Protein AF-A0A7W0KTC7-F1 (afdb_monomer_lite)

Secondary structure (DSSP, 8-state):
-HHHHHHHHHT----EEEES-HHHHHHHHHHHTTBSSPPEEEEEETTEEEE-PPPP----PPPPHHHHTTHHHHHHTTPEEEEETTEEEEEETTEEEEEEEE-TTS-EEEEESSHHHHHHHHHHHTTTS-HHHHHHHHHHHHHTTSSTTSPS-GGGTSSHHHHHHHHHHH-GGGGT-SEEEEE--SS--SSTTS---EEEEEE-TT--EEEEEE--S--TTHHHHHHHHHHHH-TTSEEEEEEETTT--HHHHHHHTTBSSPPEEEEEPTTGGGGGSPP-

Sequence (280 aa):
GGALAVALRAGVTEIHLVVDDPAAAATLARRAGAFRTPPGVWRSDGRDLFEVAAAAPAPDPAPVPEAELYRPVLQAAGLDPVVEGGQLIGELLGLEVARVVVGEDGVARVEAGVGRFDREIGAMMFAHLGETESLARAVDLVGRYRHARAERHPLNRLVPERWLRRAVVDNPSLVGATELRAVGSALPRQNLTEEGIATAIGTDAEGHDLVVVCSTGVYLDLVPAAADDRLTHRPDARLVLVLPQRDAVPITADLASLLADPASVVAVDDDWRLLTEPQT

Structure (mmCIF, N/CA/C/O backbone):
data_AF-A0A7W0KTC7-F1
#
_entry.id   AF-A0A7W0KTC7-F1
#
loop_
_atom_site.group_PDB
_atom_site.id
_atom_site.type_symbol
_atom_site.label_atom_id
_atom_site.label_alt_id
_atom_site.label_comp_id
_atom_site.label_asym_id
_atom_site.label_entity_id
_atom_site.label_seq_id
_atom_site.pdbx_PDB_ins_code
_atom_site.Cartn_x
_atom_site.Cartn_y
_atom_site.Cartn_z
_atom_site.occupancy
_atom_site.B_iso_or_equiv
_atom_site.auth_seq_id
_atom_site.auth_comp_id
_atom_site.auth_asym_id
_atom_site.auth_atom_id
_atom_site.pdbx_PDB_model_num
ATOM 1 N N . GLY A 1 1 ? -2.351 2.593 15.215 1.00 91.50 1 GLY A N 1
ATOM 2 C CA . GLY A 1 1 ? -2.569 1.145 15.376 1.00 91.50 1 GLY A CA 1
ATOM 3 C C . GLY A 1 1 ? -2.213 0.657 16.764 1.00 91.50 1 GLY A C 1
ATOM 4 O O . GLY A 1 1 ? -3.096 0.214 17.488 1.00 91.50 1 GLY A O 1
ATOM 5 N N . GLY A 1 2 ? -0.953 0.796 17.188 1.00 94.25 2 GLY A N 1
ATOM 6 C CA . GLY A 1 2 ? -0.503 0.291 18.496 1.00 94.25 2 GLY A CA 1
ATOM 7 C C . GLY A 1 2 ? -1.325 0.770 19.702 1.00 94.25 2 GLY A C 1
ATOM 8 O O . GLY A 1 2 ? -1.692 -0.040 20.548 1.00 94.25 2 GLY A O 1
ATOM 9 N N . ALA A 1 3 ? -1.701 2.053 19.742 1.00 94.81 3 ALA A N 1
ATOM 10 C CA . ALA A 1 3 ? -2.555 2.593 20.806 1.00 94.81 3 ALA A CA 1
ATOM 11 C C . ALA A 1 3 ? -3.933 1.903 20.887 1.00 94.81 3 ALA A C 1
ATOM 13 O O . ALA A 1 3 ? -4.388 1.577 21.981 1.00 94.81 3 ALA A O 1
ATOM 14 N N . LEU A 1 4 ? -4.561 1.611 19.740 1.00 95.56 4 LEU A N 1
ATOM 15 C CA . LEU A 1 4 ? -5.828 0.871 19.678 1.00 95.56 4 LEU A CA 1
ATOM 16 C C . LEU A 1 4 ? -5.665 -0.551 20.227 1.00 95.56 4 LEU A C 1
ATOM 18 O O . LEU A 1 4 ? -6.498 -1.012 21.000 1.00 95.56 4 LEU A O 1
ATOM 22 N N . ALA A 1 5 ? -4.570 -1.231 19.874 1.00 94.75 5 ALA A N 1
ATOM 23 C CA . ALA A 1 5 ? -4.301 -2.587 20.350 1.00 94.75 5 ALA A CA 1
ATOM 24 C C . ALA A 1 5 ? -4.109 -2.637 21.877 1.00 94.75 5 ALA A C 1
ATOM 26 O O . ALA A 1 5 ? -4.634 -3.527 22.548 1.00 94.75 5 ALA A O 1
ATOM 27 N N . VAL A 1 6 ? -3.390 -1.660 22.440 1.00 94.62 6 VAL A N 1
ATOM 28 C CA . VAL A 1 6 ? -3.232 -1.520 23.896 1.00 94.62 6 VAL A CA 1
ATOM 29 C C . VAL A 1 6 ? -4.579 -1.260 24.565 1.00 94.62 6 VAL A C 1
ATOM 31 O O . VAL A 1 6 ? -4.892 -1.911 25.561 1.00 94.62 6 VAL A O 1
ATOM 34 N N . ALA A 1 7 ? -5.389 -0.356 24.012 1.00 94.12 7 ALA A N 1
ATOM 35 C CA . ALA A 1 7 ? -6.691 -0.020 24.572 1.00 94.12 7 ALA A CA 1
ATOM 36 C C . ALA A 1 7 ? -7.657 -1.207 24.575 1.00 94.12 7 ALA A C 1
ATOM 38 O O . ALA A 1 7 ? -8.270 -1.476 25.606 1.00 94.12 7 ALA A O 1
ATOM 39 N N . LEU A 1 8 ? -7.717 -1.972 23.479 1.00 93.00 8 LEU A N 1
ATOM 40 C CA . LEU A 1 8 ? -8.491 -3.214 23.404 1.00 93.00 8 LEU A CA 1
ATOM 41 C C . LEU A 1 8 ? -8.100 -4.183 24.519 1.00 93.00 8 LEU A C 1
ATOM 43 O O . LEU A 1 8 ? -8.952 -4.667 25.260 1.00 93.00 8 LEU A O 1
ATOM 47 N N . ARG A 1 9 ? -6.796 -4.426 24.680 1.00 92.25 9 ARG A N 1
ATOM 48 C CA . ARG A 1 9 ? -6.285 -5.344 25.701 1.00 92.25 9 ARG A CA 1
ATOM 49 C C . ARG A 1 9 ? -6.564 -4.859 27.125 1.00 92.25 9 ARG A C 1
ATOM 51 O O . ARG A 1 9 ? -6.756 -5.680 28.017 1.00 92.25 9 ARG A O 1
ATOM 58 N N . ALA A 1 10 ? -6.550 -3.548 27.341 1.00 94.31 10 ALA A N 1
ATOM 59 C CA . ALA A 1 10 ? -6.786 -2.929 28.640 1.00 94.31 10 ALA A CA 1
ATOM 60 C C . ALA A 1 10 ? -8.276 -2.686 28.947 1.00 94.31 10 ALA A C 1
ATOM 62 O O . ALA A 1 10 ? -8.594 -2.266 30.057 1.00 94.31 10 ALA A O 1
ATOM 63 N N . GLY A 1 11 ? -9.186 -2.928 27.994 1.00 92.31 11 GLY A N 1
ATOM 64 C CA . GLY A 1 11 ? -10.607 -2.599 28.139 1.00 92.31 11 GLY A CA 1
ATOM 65 C C . GLY A 1 11 ? -10.880 -1.092 28.198 1.00 92.31 11 GLY A C 1
ATOM 66 O O . GLY A 1 11 ? -11.860 -0.664 28.803 1.00 92.31 11 GLY A O 1
ATOM 67 N N . VAL A 1 12 ? -9.999 -0.281 27.609 1.00 93.12 12 VAL A N 1
ATOM 68 C CA . VAL A 1 12 ? -10.126 1.179 27.557 1.00 93.12 12 VAL A CA 1
ATOM 69 C C . VAL A 1 12 ? -11.092 1.561 26.439 1.00 93.12 12 VAL A C 1
ATOM 71 O O . VAL A 1 12 ? -10.941 1.123 25.301 1.00 93.12 12 VAL A O 1
ATOM 74 N N . THR A 1 13 ? -12.071 2.404 26.760 1.00 86.12 13 THR A N 1
ATOM 75 C CA . THR A 1 13 ? -13.132 2.820 25.827 1.00 86.12 13 THR A CA 1
ATOM 76 C C . THR A 1 13 ? -12.860 4.150 25.130 1.00 86.12 13 THR A C 1
ATOM 78 O O . THR A 1 13 ? -13.577 4.496 24.197 1.00 86.12 13 THR A O 1
ATOM 81 N N . GLU A 1 14 ? -11.848 4.896 25.575 1.00 91.81 14 GLU A N 1
ATOM 82 C CA . GLU A 1 14 ? -11.513 6.224 25.061 1.00 91.81 14 GLU A CA 1
ATOM 83 C C . GLU A 1 14 ? -9.994 6.391 24.952 1.00 91.81 14 GLU A C 1
ATOM 85 O O . GLU A 1 14 ? -9.246 6.063 25.873 1.00 91.81 14 GLU A O 1
ATOM 90 N N . ILE A 1 15 ? -9.531 6.882 23.804 1.00 94.88 15 ILE A N 1
ATOM 91 C CA . ILE A 1 15 ? -8.111 7.076 23.507 1.00 94.88 15 ILE A CA 1
ATOM 92 C C . ILE A 1 15 ? -7.937 8.472 22.938 1.00 94.88 15 ILE A C 1
ATOM 94 O O . ILE A 1 15 ? -8.660 8.859 22.020 1.00 94.88 15 ILE A O 1
ATOM 98 N N . HIS A 1 16 ? -6.917 9.176 23.419 1.00 96.00 16 HIS A N 1
ATOM 99 C CA . HIS A 1 16 ? -6.463 10.427 22.832 1.00 96.00 16 HIS A CA 1
ATOM 100 C C . HIS A 1 16 ? -5.002 10.311 22.411 1.00 96.00 16 HIS A C 1
ATOM 102 O O . HIS A 1 16 ? -4.146 9.908 23.198 1.00 96.00 16 HIS A O 1
ATOM 108 N N . LEU A 1 17 ? -4.725 10.669 21.162 1.00 95.94 17 LEU A N 1
ATOM 109 C CA . LEU A 1 17 ? -3.382 10.793 20.617 1.00 95.94 17 LEU A CA 1
ATOM 110 C C . LEU A 1 17 ? -2.980 12.265 20.659 1.00 95.94 17 LEU A C 1
ATOM 112 O O . LEU A 1 17 ? -3.726 13.120 20.186 1.00 95.94 17 LEU A O 1
ATOM 116 N N . VAL A 1 18 ? -1.808 12.549 21.219 1.00 96.56 18 VAL A N 1
ATOM 117 C CA . VAL A 1 18 ? -1.229 13.895 21.266 1.00 96.56 18 VAL A CA 1
ATOM 118 C C . VAL A 1 18 ? 0.038 13.884 20.427 1.00 96.56 18 VAL A C 1
ATOM 120 O O . VAL A 1 18 ? 0.926 13.069 20.677 1.00 96.56 18 VAL A O 1
ATOM 123 N N . VAL A 1 19 ? 0.098 14.753 19.422 1.00 96.00 19 VAL A N 1
ATOM 124 C CA . VAL A 1 19 ? 1.205 14.826 18.460 1.00 96.00 19 VAL A CA 1
ATOM 125 C C . VAL A 1 19 ? 1.621 16.282 18.284 1.00 96.00 19 VAL A C 1
ATOM 127 O O . VAL A 1 19 ? 0.781 17.173 18.292 1.00 96.00 19 VAL A O 1
ATOM 130 N N . ASP A 1 20 ? 2.911 16.555 18.160 1.00 95.56 20 ASP A N 1
ATOM 131 C CA . ASP A 1 20 ? 3.443 17.907 17.966 1.00 95.56 20 ASP A CA 1
ATOM 132 C C . ASP A 1 20 ? 3.425 18.335 16.492 1.00 95.56 20 ASP A C 1
ATOM 134 O O . ASP A 1 20 ? 3.085 19.479 16.185 1.00 95.56 20 ASP A O 1
ATOM 138 N N . ASP A 1 21 ? 3.721 17.408 15.579 1.00 95.81 21 ASP A N 1
ATOM 139 C CA . ASP A 1 21 ? 3.717 17.660 14.141 1.00 95.81 21 ASP A CA 1
ATOM 140 C C . ASP A 1 21 ? 2.287 17.885 13.593 1.00 95.81 21 ASP A C 1
ATOM 142 O O . ASP A 1 21 ? 1.445 16.976 13.641 1.00 95.81 21 ASP A O 1
ATOM 146 N N . PRO A 1 22 ? 1.986 19.074 13.029 1.00 94.31 22 PRO A N 1
ATOM 147 C CA . PRO A 1 22 ? 0.647 19.392 12.536 1.00 94.31 22 PRO A CA 1
ATOM 148 C C . PRO A 1 22 ? 0.169 18.477 11.399 1.00 94.31 22 PRO A C 1
ATOM 150 O O . PRO A 1 22 ? -1.018 18.152 11.329 1.00 94.31 22 PRO A O 1
ATOM 153 N N . ALA A 1 23 ? 1.068 18.060 10.501 1.00 94.25 23 ALA A N 1
ATOM 154 C CA . ALA A 1 23 ? 0.712 17.253 9.335 1.00 94.25 23 ALA A CA 1
ATOM 155 C C . ALA A 1 23 ? 0.410 15.796 9.726 1.00 94.25 23 ALA A C 1
ATOM 157 O O . ALA A 1 23 ? -0.577 15.207 9.268 1.00 94.25 23 ALA A O 1
ATOM 158 N N . ALA A 1 24 ? 1.212 15.232 10.628 1.00 94.56 24 ALA A N 1
ATOM 159 C CA . ALA A 1 24 ? 0.988 13.931 11.233 1.00 94.56 24 ALA A CA 1
ATOM 160 C C . ALA A 1 24 ? -0.313 13.928 12.038 1.00 94.56 24 ALA A C 1
ATOM 162 O O . ALA A 1 24 ? -1.104 12.995 11.903 1.00 94.56 24 ALA A O 1
ATOM 163 N N . ALA A 1 25 ? -0.588 14.984 12.809 1.00 96.62 25 ALA A N 1
ATOM 164 C CA . ALA A 1 25 ? -1.832 15.102 13.559 1.00 96.62 25 ALA A CA 1
ATOM 165 C C . ALA A 1 25 ? -3.061 15.129 12.630 1.00 96.62 25 ALA A C 1
ATOM 167 O O . ALA A 1 25 ? -4.017 14.391 12.862 1.00 96.62 25 ALA A O 1
ATOM 168 N N . ALA A 1 26 ? -3.028 15.896 11.534 1.00 97.44 26 ALA A N 1
ATOM 169 C CA . ALA A 1 26 ? -4.129 15.937 10.566 1.00 97.44 26 ALA A CA 1
ATOM 170 C C . ALA A 1 26 ? -4.343 14.585 9.857 1.00 97.44 26 ALA A C 1
ATOM 172 O O . ALA A 1 26 ? -5.481 14.159 9.636 1.00 97.44 26 ALA A O 1
ATOM 173 N N . THR A 1 27 ? -3.253 13.875 9.551 1.00 96.75 27 THR A N 1
ATOM 174 C CA . THR A 1 27 ? -3.284 12.521 8.973 1.00 96.75 27 THR A CA 1
ATOM 175 C C . THR A 1 27 ? -3.851 11.495 9.957 1.00 96.75 27 THR A C 1
ATOM 177 O O . THR A 1 27 ? -4.673 10.655 9.588 1.00 96.75 27 THR A O 1
ATOM 180 N N . LEU A 1 28 ? -3.463 11.571 11.231 1.00 96.94 28 LEU A N 1
ATOM 181 C CA . LEU A 1 28 ? -4.010 10.718 12.284 1.00 96.94 28 LEU A CA 1
ATOM 182 C C . LEU A 1 28 ? -5.490 11.000 12.525 1.00 96.94 28 LEU A C 1
ATOM 184 O O . LEU A 1 28 ? -6.248 10.048 12.670 1.00 96.94 28 LEU A O 1
ATOM 188 N N . ALA A 1 29 ? -5.913 12.267 12.520 1.00 97.62 29 ALA A N 1
ATOM 189 C CA . ALA A 1 29 ? -7.319 12.647 12.651 1.00 97.62 29 ALA A CA 1
ATOM 190 C C . ALA A 1 29 ? -8.164 12.076 11.499 1.00 97.62 29 ALA A C 1
ATOM 192 O O . ALA A 1 29 ? -9.239 11.525 11.735 1.00 97.62 29 ALA A O 1
ATOM 193 N N . ARG A 1 30 ? -7.640 12.105 10.265 1.00 97.69 30 ARG A N 1
ATOM 194 C CA . ARG A 1 30 ? -8.269 11.453 9.106 1.00 97.69 30 ARG A CA 1
ATOM 195 C C . ARG A 1 30 ? -8.432 9.946 9.310 1.00 97.69 30 ARG A C 1
ATOM 197 O O . ARG A 1 30 ? -9.534 9.426 9.172 1.00 97.69 30 ARG A O 1
ATOM 204 N N . ARG A 1 31 ? -7.360 9.248 9.700 1.00 97.38 31 ARG A N 1
ATOM 205 C CA . ARG A 1 31 ? -7.390 7.797 9.971 1.00 97.38 31 ARG A CA 1
ATOM 206 C C . ARG A 1 31 ? -8.299 7.434 11.144 1.00 97.38 31 ARG A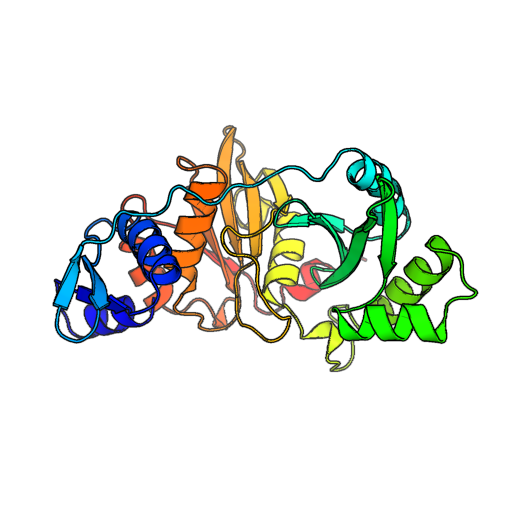 C 1
ATOM 208 O O . ARG A 1 31 ? -8.980 6.416 11.094 1.00 97.38 31 ARG A O 1
ATOM 215 N N . ALA A 1 32 ? -8.322 8.255 12.192 1.00 97.44 32 ALA A N 1
ATOM 216 C CA . ALA A 1 32 ? -9.181 8.068 13.356 1.00 97.44 32 ALA A CA 1
ATOM 217 C C . ALA A 1 32 ? -10.667 8.113 12.975 1.00 97.44 32 ALA A C 1
ATOM 219 O O . ALA A 1 32 ? -11.447 7.308 13.481 1.00 97.44 32 ALA A O 1
ATOM 220 N N . GLY A 1 33 ? -11.039 8.980 12.027 1.00 96.88 33 GLY A N 1
ATOM 221 C CA . GLY A 1 33 ? -12.404 9.093 11.510 1.00 96.88 33 GLY A CA 1
ATOM 222 C C . GLY A 1 33 ? -12.948 7.827 10.836 1.00 96.88 33 GLY A C 1
ATOM 223 O O . GLY A 1 33 ? -14.159 7.703 10.688 1.00 96.88 33 GLY A O 1
ATOM 224 N N . ALA A 1 34 ? -12.096 6.862 10.471 1.00 97.38 34 ALA A N 1
ATOM 225 C CA . ALA A 1 34 ? -12.536 5.587 9.902 1.00 97.38 34 ALA A CA 1
ATOM 226 C C . ALA A 1 34 ? -13.061 4.581 10.949 1.00 97.38 34 ALA A C 1
ATOM 228 O O . ALA A 1 34 ? -13.624 3.545 10.584 1.00 97.38 34 ALA A O 1
ATOM 229 N N . PHE A 1 35 ? -12.864 4.847 12.243 1.00 97.44 35 PHE A N 1
ATOM 230 C CA . PHE A 1 35 ? -13.277 3.961 13.331 1.00 97.44 35 PHE A CA 1
ATOM 231 C C . PHE A 1 35 ? -14.681 4.300 13.833 1.00 97.44 35 PHE A C 1
ATOM 233 O O . PHE A 1 35 ? -15.068 5.461 13.898 1.00 97.44 35 PHE A O 1
ATOM 240 N N . ARG A 1 36 ? -15.439 3.277 14.248 1.00 96.50 36 ARG A N 1
ATOM 241 C CA . ARG A 1 36 ? -16.795 3.438 14.806 1.00 96.50 36 ARG A CA 1
ATOM 242 C C . ARG A 1 36 ? -16.805 4.317 16.059 1.00 96.50 36 ARG A C 1
ATOM 244 O O . ARG A 1 36 ? -17.729 5.100 16.249 1.00 96.50 36 ARG A O 1
ATOM 251 N N . THR A 1 37 ? -15.770 4.179 16.884 1.00 95.38 37 THR A N 1
ATOM 252 C CA . THR A 1 37 ? -15.474 5.075 18.006 1.00 95.38 37 THR A CA 1
ATOM 253 C C . THR A 1 37 ? -14.128 5.738 17.712 1.00 95.38 37 THR A C 1
ATOM 255 O O . THR A 1 37 ? -13.090 5.144 18.020 1.00 95.38 37 THR A O 1
ATOM 258 N N . PRO A 1 38 ? -14.115 6.910 17.051 1.00 95.81 38 PRO A N 1
ATOM 259 C CA . PRO A 1 38 ? -12.878 7.571 16.655 1.00 95.81 38 PRO A CA 1
ATOM 260 C C . PRO A 1 38 ? -12.002 7.913 17.868 1.00 95.81 38 PRO A C 1
ATOM 262 O O . PRO A 1 38 ? -12.492 8.552 18.802 1.00 95.81 38 PRO A O 1
ATOM 265 N N . PRO A 1 39 ? -10.708 7.544 17.873 1.00 96.25 39 PRO A N 1
ATOM 266 C CA . PRO A 1 39 ? -9.753 8.111 18.818 1.00 96.25 39 PRO A CA 1
ATOM 267 C C . PRO A 1 39 ? -9.702 9.635 18.680 1.00 96.25 39 PRO A C 1
ATOM 269 O O . PRO A 1 39 ? -9.665 10.157 17.565 1.00 96.25 39 PRO A O 1
ATOM 272 N N . GLY A 1 40 ? -9.645 10.358 19.797 1.00 96.94 40 GLY A N 1
ATOM 273 C CA . GLY A 1 40 ? -9.399 11.795 19.756 1.00 96.94 40 GLY A CA 1
ATOM 274 C C . GLY A 1 40 ? -7.964 12.081 19.314 1.00 96.94 40 GLY A C 1
ATOM 275 O O . GLY A 1 40 ? -7.036 11.380 19.720 1.00 96.94 40 GLY A O 1
ATOM 276 N N . VAL A 1 41 ? -7.765 13.115 18.500 1.00 97.69 41 VAL A N 1
ATOM 277 C CA . VAL A 1 41 ? -6.437 13.522 18.022 1.00 97.69 41 VAL A CA 1
ATOM 278 C C . VAL A 1 41 ? -6.224 14.999 18.319 1.00 97.69 41 VAL A C 1
ATOM 280 O O . VAL A 1 41 ? -7.043 15.839 17.952 1.00 97.69 41 VAL A O 1
ATOM 283 N N . TRP A 1 42 ? -5.111 15.298 18.981 1.00 97.88 42 TRP A N 1
ATOM 284 C CA . TRP A 1 42 ? -4.760 16.628 19.459 1.00 97.88 42 TRP A CA 1
ATOM 285 C C . TRP A 1 42 ? -3.369 17.015 18.980 1.00 97.88 42 TRP A C 1
ATOM 287 O O . TRP A 1 42 ? -2.447 16.194 19.003 1.00 97.88 42 TRP A O 1
ATOM 297 N N . ARG A 1 43 ? -3.205 18.286 18.610 1.00 97.44 43 ARG A N 1
ATOM 298 C CA . ARG A 1 43 ? -1.891 18.878 18.378 1.00 97.44 43 ARG A CA 1
ATOM 299 C C . ARG A 1 43 ? -1.396 19.520 19.666 1.00 97.44 43 ARG A C 1
ATOM 301 O O . ARG A 1 43 ? -2.116 20.337 20.237 1.00 97.44 43 ARG A O 1
ATOM 308 N N . SER A 1 44 ? -0.181 19.208 20.098 1.00 96.75 44 SER A N 1
ATOM 309 C CA . SER A 1 44 ? 0.471 19.928 21.196 1.00 96.75 44 SER A CA 1
ATOM 310 C C . SER A 1 44 ? 1.313 21.095 20.688 1.00 96.75 44 SER A C 1
ATOM 312 O O . SER A 1 44 ? 2.096 20.930 19.755 1.00 96.75 44 SER A O 1
ATOM 314 N N . ASP A 1 45 ? 1.203 22.249 21.345 1.00 93.75 45 ASP A N 1
ATOM 315 C CA . ASP A 1 45 ? 2.092 23.402 21.170 1.00 93.75 45 ASP A CA 1
ATOM 316 C C . ASP A 1 45 ? 2.548 23.892 22.546 1.00 93.75 45 ASP A C 1
ATOM 318 O O . ASP A 1 45 ? 1.781 24.481 23.312 1.00 93.75 45 ASP A O 1
ATOM 322 N N . GLY A 1 46 ? 3.781 23.559 22.928 1.00 89.94 46 GLY A N 1
ATOM 323 C CA . GLY A 1 46 ? 4.261 23.798 24.286 1.00 89.94 46 GLY A CA 1
ATOM 324 C C . GLY A 1 46 ? 3.419 23.059 25.334 1.00 89.94 46 GLY A C 1
ATOM 325 O O . GLY A 1 46 ? 3.587 21.858 25.531 1.00 89.94 46 GLY A O 1
ATOM 326 N N . ARG A 1 47 ? 2.557 23.787 26.054 1.00 92.44 47 ARG A N 1
ATOM 327 C CA . ARG A 1 47 ? 1.660 23.236 27.093 1.00 92.44 47 ARG A CA 1
ATOM 328 C C . ARG A 1 47 ? 0.189 23.228 26.685 1.00 92.44 47 ARG A C 1
ATOM 330 O O . ARG A 1 47 ? -0.640 22.772 27.468 1.00 92.44 47 ARG A O 1
ATOM 337 N N . ASP A 1 48 ? -0.114 23.721 25.492 1.00 95.56 48 ASP A N 1
ATOM 338 C CA . ASP A 1 48 ? -1.472 23.852 24.992 1.00 95.56 48 ASP A CA 1
ATOM 339 C C . ASP A 1 48 ? -1.806 22.689 24.052 1.00 95.56 48 ASP A C 1
ATOM 341 O O . ASP A 1 48 ? -0.950 22.194 23.312 1.00 95.56 48 ASP A O 1
ATOM 345 N N . LEU A 1 49 ? -3.066 22.249 24.092 1.00 96.50 49 LEU A N 1
ATOM 346 C CA . LEU A 1 49 ? -3.617 21.239 23.191 1.00 96.50 49 LEU A CA 1
ATOM 347 C C . LEU A 1 49 ? -4.656 21.882 22.281 1.00 96.50 49 LEU A C 1
ATOM 349 O O . LEU A 1 49 ? -5.525 22.624 22.738 1.00 96.50 49 LEU A O 1
ATOM 353 N N . PHE A 1 50 ? -4.581 21.556 20.998 1.00 96.38 50 PHE A N 1
ATOM 354 C CA . PHE A 1 50 ? -5.475 22.067 19.970 1.00 96.38 50 PHE A CA 1
ATOM 355 C C . PHE A 1 50 ? -6.193 20.907 19.303 1.00 96.38 50 PHE A C 1
ATOM 357 O O . PHE A 1 50 ? -5.566 19.902 18.957 1.00 96.38 50 PHE A O 1
ATOM 364 N N . GLU A 1 51 ? -7.498 21.062 19.095 1.00 94.69 51 GLU A N 1
ATOM 365 C CA . GLU A 1 51 ? -8.237 20.177 18.202 1.00 94.69 51 GLU A CA 1
ATOM 366 C C . GLU A 1 51 ? -7.655 20.262 16.792 1.00 94.69 51 GLU A C 1
ATOM 368 O O . GLU A 1 51 ? -7.213 21.323 16.335 1.00 94.69 51 GLU A O 1
ATOM 373 N N . VAL A 1 52 ? -7.648 19.125 16.102 1.00 95.75 52 VAL A N 1
ATOM 374 C CA . VAL A 1 52 ? -7.048 19.004 14.777 1.00 95.75 52 VAL A CA 1
ATOM 375 C C . VAL A 1 52 ? -8.123 18.626 13.779 1.00 95.75 52 VAL A C 1
ATOM 377 O O . VAL A 1 52 ? -8.777 17.594 13.912 1.00 95.75 52 VAL A O 1
ATOM 380 N N . ALA A 1 53 ? -8.287 19.456 12.751 1.00 95.81 53 ALA A N 1
ATOM 381 C CA . ALA A 1 53 ? -9.118 19.098 11.615 1.00 95.81 53 ALA A CA 1
ATOM 382 C C . ALA A 1 53 ? -8.478 17.925 10.859 1.00 95.81 53 ALA A C 1
ATOM 384 O O . ALA A 1 53 ? -7.278 17.938 10.570 1.00 95.81 53 ALA A O 1
ATOM 385 N N . ALA A 1 54 ? -9.287 16.922 10.519 1.00 97.06 54 ALA A N 1
ATOM 386 C CA . ALA A 1 54 ? -8.843 15.827 9.672 1.00 97.06 54 ALA A CA 1
ATOM 387 C C . ALA A 1 54 ? -8.358 16.359 8.318 1.00 97.06 54 ALA A C 1
ATOM 389 O O . ALA A 1 54 ? -9.012 17.198 7.693 1.00 97.06 54 ALA A O 1
ATOM 390 N N . ALA A 1 55 ? -7.220 15.844 7.851 1.00 97.19 55 ALA A N 1
ATOM 391 C CA . ALA A 1 55 ? -6.804 16.060 6.475 1.00 97.19 55 ALA A CA 1
ATOM 392 C C . ALA A 1 55 ? -7.868 15.501 5.513 1.00 97.19 55 ALA A C 1
ATOM 394 O O . ALA A 1 55 ? -8.540 14.514 5.820 1.00 97.19 55 ALA A O 1
ATOM 395 N N . ALA A 1 56 ? -7.983 16.089 4.321 1.00 96.19 56 ALA A N 1
ATOM 396 C CA . ALA A 1 56 ? -8.724 15.456 3.232 1.00 96.19 56 ALA A CA 1
ATOM 397 C C . ALA A 1 56 ? -8.095 14.087 2.887 1.00 96.19 56 ALA A C 1
ATOM 399 O O . ALA A 1 56 ? -6.898 13.904 3.147 1.00 96.19 56 ALA A O 1
ATOM 400 N N . PRO A 1 57 ? -8.851 13.131 2.312 1.00 95.31 57 PRO A N 1
ATOM 401 C CA . PRO A 1 57 ? -8.285 11.915 1.721 1.00 95.31 57 PRO A CA 1
ATOM 402 C C . PRO A 1 57 ? -7.057 12.224 0.867 1.00 95.31 57 PRO A C 1
ATOM 404 O O . PRO A 1 57 ? -6.999 13.268 0.209 1.00 95.31 57 PRO A O 1
ATOM 407 N N . ALA A 1 58 ? -6.046 11.355 0.930 1.00 92.94 58 ALA A N 1
ATOM 408 C CA . ALA A 1 58 ? -4.864 11.554 0.106 1.00 92.94 58 ALA A CA 1
ATOM 409 C C . ALA A 1 58 ? -5.271 11.460 -1.374 1.00 92.94 58 ALA A C 1
ATOM 411 O O . ALA A 1 58 ? -6.150 10.670 -1.713 1.00 92.94 58 ALA A O 1
ATOM 412 N N . PRO A 1 59 ? -4.685 12.272 -2.263 1.00 91.06 59 PRO A N 1
ATOM 413 C CA . PRO A 1 59 ? -4.952 12.131 -3.684 1.00 91.06 59 PRO A CA 1
ATOM 414 C C . PRO A 1 59 ? -4.276 10.863 -4.231 1.00 91.06 59 PRO A C 1
ATOM 416 O O . PRO A 1 59 ? -3.168 10.526 -3.813 1.00 91.06 59 PRO A O 1
ATOM 419 N N . ASP A 1 60 ? -4.895 10.231 -5.231 1.00 89.50 60 ASP A N 1
ATOM 420 C CA . ASP A 1 60 ? -4.261 9.232 -6.108 1.00 89.50 60 ASP A CA 1
ATOM 421 C C . ASP A 1 60 ? -4.105 9.818 -7.523 1.00 89.50 60 ASP A C 1
ATOM 423 O O . ASP A 1 60 ? -4.931 9.570 -8.406 1.00 89.50 60 ASP A O 1
ATOM 427 N N . PRO A 1 61 ? -3.128 10.719 -7.743 1.00 92.56 61 PRO A N 1
ATOM 428 C CA . PRO A 1 61 ? -2.990 11.374 -9.031 1.00 92.56 61 PRO A CA 1
ATOM 429 C C . PRO A 1 61 ? -2.455 10.395 -10.079 1.00 92.56 61 PRO A C 1
ATOM 431 O O . PRO A 1 61 ? -1.536 9.617 -9.822 1.00 92.56 61 PRO A O 1
ATOM 434 N N . ALA A 1 62 ? -2.991 10.496 -11.294 1.00 93.88 62 ALA A N 1
ATOM 435 C CA . ALA A 1 62 ? -2.392 9.874 -12.468 1.00 93.88 62 ALA A CA 1
ATOM 436 C C . ALA A 1 62 ? -0.965 10.417 -12.696 1.00 93.88 62 ALA A C 1
ATOM 438 O O . ALA A 1 62 ? -0.666 11.547 -12.287 1.00 93.88 62 ALA A O 1
ATOM 439 N N . PRO A 1 63 ? -0.079 9.653 -13.358 1.00 95.19 63 PRO A N 1
ATOM 440 C CA . PRO A 1 63 ? 1.212 10.181 -13.747 1.00 95.19 63 PRO A CA 1
ATOM 441 C C . PRO A 1 63 ? 1.035 11.283 -14.786 1.00 95.19 63 PRO A C 1
ATOM 443 O O . PRO A 1 63 ? 0.040 11.334 -15.515 1.00 95.19 63 PRO A O 1
ATOM 446 N N . VAL A 1 64 ? 2.019 12.174 -14.859 1.00 95.31 64 VAL A N 1
ATOM 447 C CA . VAL A 1 64 ? 2.046 13.199 -15.906 1.00 95.31 64 VAL A CA 1
ATOM 448 C C . VAL A 1 64 ? 2.060 12.541 -17.298 1.00 95.31 64 VAL A C 1
ATOM 450 O O . VAL A 1 64 ? 2.640 11.457 -17.444 1.00 95.31 64 VAL A O 1
ATOM 453 N N . PRO A 1 65 ? 1.435 13.152 -18.323 1.00 96.12 65 PRO A N 1
ATOM 454 C CA . PRO A 1 65 ? 1.254 12.517 -19.631 1.00 96.12 65 PRO A CA 1
ATOM 455 C C . PRO A 1 65 ? 2.552 12.016 -20.273 1.00 96.12 65 PRO A C 1
ATOM 457 O O . PRO A 1 65 ? 2.575 10.932 -20.848 1.00 96.12 65 PRO A O 1
ATOM 460 N N . GLU A 1 66 ? 3.643 12.767 -20.137 1.00 95.75 66 GLU A N 1
ATOM 461 C CA . GLU A 1 66 ? 4.963 12.425 -20.667 1.00 95.75 66 GLU A CA 1
ATOM 462 C C . GLU A 1 66 ? 5.514 11.149 -20.025 1.00 95.75 66 GLU A C 1
ATOM 464 O O . GLU A 1 66 ? 6.113 10.318 -20.707 1.00 95.75 66 GLU A O 1
ATOM 469 N N . ALA A 1 67 ? 5.273 10.962 -18.724 1.00 96.19 67 ALA A N 1
ATOM 470 C CA . ALA A 1 67 ? 5.668 9.753 -18.017 1.00 96.19 67 ALA A CA 1
ATOM 471 C C . ALA A 1 67 ? 4.792 8.557 -18.416 1.00 96.19 67 ALA A C 1
ATOM 473 O O . ALA A 1 67 ? 5.304 7.453 -18.578 1.00 96.19 67 ALA A O 1
ATOM 474 N N . GLU A 1 68 ? 3.490 8.765 -18.631 1.00 96.62 68 GLU A N 1
ATOM 475 C CA . GLU A 1 68 ? 2.555 7.700 -19.022 1.00 96.62 68 GLU A CA 1
ATOM 476 C C . GLU A 1 68 ? 2.950 7.021 -20.348 1.00 96.62 68 GLU A C 1
ATOM 478 O O . GLU A 1 68 ? 2.762 5.812 -20.507 1.00 96.62 68 GLU A O 1
ATOM 483 N N . LEU A 1 69 ? 3.602 7.750 -21.265 1.00 96.12 69 LEU A N 1
ATOM 484 C CA . LEU A 1 69 ? 4.134 7.205 -22.524 1.00 96.12 69 LEU A CA 1
ATOM 485 C C . LEU A 1 69 ? 5.174 6.087 -22.327 1.00 96.12 69 LEU A C 1
ATOM 487 O O . LEU A 1 69 ? 5.394 5.293 -23.240 1.00 96.12 69 LEU A O 1
ATOM 491 N N . TYR A 1 70 ? 5.790 5.987 -21.146 1.00 96.38 70 TYR A N 1
ATOM 492 C CA . TYR A 1 70 ? 6.775 4.952 -20.820 1.00 96.38 70 TYR A CA 1
ATOM 493 C C . TYR A 1 70 ? 6.153 3.658 -20.284 1.00 96.38 70 TYR A C 1
ATOM 495 O O . TYR A 1 70 ? 6.869 2.668 -20.117 1.00 96.38 70 TYR A O 1
ATOM 503 N N . ARG A 1 71 ? 4.832 3.599 -20.062 1.00 97.12 71 ARG A N 1
ATOM 504 C CA . ARG A 1 71 ? 4.159 2.370 -19.609 1.00 97.12 71 ARG A CA 1
ATOM 505 C C . ARG A 1 71 ? 4.474 1.155 -20.499 1.00 97.12 71 ARG A C 1
ATOM 507 O O . ARG A 1 71 ? 4.869 0.131 -19.938 1.00 97.12 71 ARG A O 1
ATOM 514 N N . PRO A 1 72 ? 4.402 1.237 -21.845 1.00 96.69 72 PRO A N 1
ATOM 515 C CA . PRO A 1 72 ? 4.757 0.112 -22.708 1.00 96.69 72 PRO A CA 1
ATOM 516 C C . PRO A 1 72 ? 6.242 -0.265 -22.633 1.00 96.69 72 PRO A C 1
ATOM 518 O O . PRO A 1 72 ? 6.578 -1.432 -22.802 1.00 96.69 72 PRO A O 1
ATOM 521 N N . VAL A 1 73 ? 7.134 0.695 -22.355 1.00 95.56 73 VAL A N 1
ATOM 522 C CA . VAL A 1 73 ? 8.579 0.444 -22.203 1.00 95.56 73 VAL A CA 1
ATOM 523 C C . VAL A 1 73 ? 8.843 -0.404 -20.959 1.00 95.56 73 VAL A C 1
ATOM 525 O O . VAL A 1 73 ? 9.583 -1.383 -21.031 1.00 95.56 73 VAL A O 1
ATOM 528 N N . LEU A 1 74 ? 8.196 -0.073 -19.837 1.00 97.38 74 LEU A N 1
ATOM 529 C CA . LEU A 1 74 ? 8.282 -0.859 -18.603 1.00 97.38 74 LEU A CA 1
ATOM 530 C C . LEU A 1 74 ? 7.718 -2.274 -18.804 1.00 97.38 74 LEU A C 1
ATOM 532 O O . LEU A 1 74 ? 8.370 -3.250 -18.440 1.00 97.38 74 LEU A O 1
ATOM 536 N N . GLN A 1 75 ? 6.560 -2.395 -19.460 1.00 97.31 75 GLN A N 1
ATOM 537 C CA . GLN A 1 75 ? 5.945 -3.694 -19.764 1.00 97.31 75 GLN A CA 1
ATOM 538 C C . GLN A 1 75 ? 6.822 -4.552 -20.680 1.00 97.31 75 GLN A C 1
ATOM 540 O O . GLN A 1 75 ? 7.004 -5.739 -20.423 1.00 97.31 75 GLN A O 1
ATOM 545 N N . ALA A 1 76 ? 7.408 -3.958 -21.724 1.00 96.00 76 ALA A N 1
ATOM 546 C CA . ALA A 1 76 ? 8.316 -4.655 -22.633 1.00 96.00 76 ALA A CA 1
ATOM 547 C C . ALA A 1 76 ? 9.591 -5.148 -21.928 1.00 96.00 76 ALA A C 1
ATOM 549 O O . ALA A 1 76 ? 10.179 -6.140 -22.353 1.00 96.00 76 ALA A O 1
ATOM 550 N N . ALA A 1 77 ? 9.996 -4.489 -20.838 1.00 95.50 77 ALA A N 1
ATOM 551 C CA . ALA A 1 77 ? 11.090 -4.925 -19.976 1.00 95.50 77 ALA A CA 1
ATOM 552 C C . ALA A 1 77 ? 10.678 -5.996 -18.945 1.00 95.50 77 ALA A C 1
ATOM 554 O O . ALA A 1 77 ? 11.513 -6.407 -18.146 1.00 95.50 77 ALA A O 1
ATOM 555 N N . GLY A 1 78 ? 9.419 -6.450 -18.941 1.00 95.69 78 GLY A N 1
ATOM 556 C CA . GLY A 1 78 ? 8.910 -7.438 -17.986 1.00 95.69 78 GLY A CA 1
ATOM 557 C C . GLY A 1 78 ? 8.589 -6.866 -16.602 1.00 95.69 78 GLY A C 1
ATOM 558 O O . GLY A 1 78 ? 8.545 -7.622 -15.634 1.00 95.69 78 GLY A O 1
ATOM 559 N N . LEU A 1 79 ? 8.397 -5.547 -16.496 1.00 97.75 79 LEU A N 1
ATOM 560 C CA . LEU A 1 79 ? 8.002 -4.875 -15.260 1.00 97.75 79 LEU A CA 1
ATOM 561 C C . LEU A 1 79 ? 6.506 -4.575 -15.233 1.00 97.75 79 LEU A C 1
ATOM 563 O O . LEU A 1 79 ? 5.895 -4.252 -16.253 1.00 97.75 79 LEU A O 1
ATOM 567 N N . ASP A 1 80 ? 5.957 -4.570 -14.025 1.00 97.62 80 ASP A N 1
ATOM 568 C CA . ASP A 1 80 ? 4.599 -4.135 -13.737 1.00 97.62 80 ASP A CA 1
ATOM 569 C C . ASP A 1 80 ? 4.554 -2.625 -13.530 1.00 97.62 80 ASP A C 1
ATOM 571 O O . ASP A 1 80 ? 5.148 -2.125 -12.569 1.00 97.62 80 ASP A O 1
ATOM 575 N N . PRO A 1 81 ? 3.854 -1.866 -14.386 1.00 97.56 81 PRO A N 1
ATOM 576 C CA . PRO A 1 81 ? 3.787 -0.427 -14.219 1.00 97.56 81 PRO A CA 1
ATOM 577 C C . PRO A 1 81 ? 2.732 -0.056 -13.172 1.00 97.56 81 PRO A C 1
ATOM 579 O O . PRO A 1 81 ? 1.534 -0.284 -13.369 1.00 97.56 81 PRO A O 1
ATOM 582 N N . VAL A 1 82 ? 3.168 0.570 -12.084 1.00 97.06 82 VAL A N 1
ATOM 583 C CA . VAL A 1 82 ? 2.330 1.027 -10.967 1.00 97.06 82 VAL A CA 1
ATOM 584 C C . VAL A 1 82 ? 2.451 2.542 -10.840 1.00 97.06 82 VAL A C 1
ATOM 586 O O . VAL A 1 82 ? 3.494 3.115 -11.141 1.00 97.06 82 VAL A O 1
ATOM 589 N N . VAL A 1 83 ? 1.375 3.203 -10.421 1.00 95.75 83 VAL A N 1
ATOM 590 C CA . VAL A 1 83 ? 1.387 4.639 -10.124 1.00 95.75 83 VAL A CA 1
ATOM 591 C C . VAL A 1 83 ? 1.379 4.804 -8.611 1.00 95.75 83 VAL A C 1
ATOM 593 O O . VAL A 1 83 ? 0.491 4.283 -7.941 1.00 95.75 83 VAL A O 1
ATOM 596 N N . GLU A 1 84 ? 2.372 5.503 -8.069 1.00 91.94 84 GLU A N 1
ATOM 597 C CA . GLU A 1 84 ? 2.452 5.820 -6.643 1.00 91.94 84 GLU A CA 1
ATOM 598 C C . GLU A 1 84 ? 2.795 7.298 -6.463 1.00 91.94 84 GLU A C 1
ATOM 600 O O . GLU A 1 84 ? 3.825 7.771 -6.944 1.00 91.94 84 GLU A O 1
ATOM 605 N N . GLY A 1 85 ? 1.904 8.050 -5.808 1.00 89.50 85 GLY A N 1
ATOM 606 C CA . GLY A 1 85 ? 2.076 9.494 -5.624 1.00 89.50 85 GLY A CA 1
ATOM 607 C C . GLY A 1 85 ? 2.221 10.264 -6.943 1.00 89.50 85 GLY A C 1
ATOM 608 O O . GLY A 1 85 ? 2.979 11.228 -7.003 1.00 89.50 85 GLY A O 1
ATOM 609 N N . GLY A 1 86 ? 1.557 9.808 -8.013 1.00 92.44 86 GLY A N 1
ATOM 610 C CA . GLY A 1 86 ? 1.662 10.406 -9.349 1.00 92.44 86 GLY A CA 1
ATOM 611 C C . GLY A 1 86 ? 2.942 10.060 -10.104 1.00 92.44 86 GLY A C 1
ATOM 612 O O . GLY A 1 86 ? 3.198 10.628 -11.161 1.00 92.44 86 GLY A O 1
ATOM 613 N N . GLN A 1 87 ? 3.762 9.138 -9.599 1.00 93.56 87 GLN A N 1
ATOM 614 C CA . GLN A 1 87 ? 4.933 8.654 -10.323 1.00 93.56 87 GLN A CA 1
ATOM 615 C C . GLN A 1 87 ? 4.675 7.284 -10.926 1.00 93.56 87 GLN A C 1
ATOM 617 O O . GLN A 1 87 ? 4.227 6.372 -10.233 1.00 93.56 87 GLN A O 1
ATOM 622 N N . LEU A 1 88 ? 5.000 7.142 -12.212 1.00 96.69 88 LEU A N 1
ATOM 623 C CA . LEU A 1 88 ? 5.005 5.850 -12.882 1.00 96.69 88 LEU A CA 1
ATOM 624 C C . LEU A 1 88 ? 6.284 5.094 -12.503 1.00 96.69 88 LEU A C 1
ATOM 626 O O . LEU A 1 88 ? 7.395 5.518 -12.829 1.00 96.69 88 LEU A O 1
ATOM 630 N N . ILE A 1 89 ? 6.117 3.966 -11.823 1.00 96.00 89 ILE A N 1
ATOM 631 C CA . ILE A 1 89 ? 7.191 3.058 -11.421 1.00 96.00 89 ILE A CA 1
ATOM 632 C C . ILE A 1 89 ? 7.028 1.705 -12.112 1.00 96.00 89 ILE A C 1
ATOM 634 O O . ILE A 1 89 ? 5.915 1.295 -12.427 1.00 96.00 89 ILE A O 1
ATOM 638 N N . GLY A 1 90 ? 8.137 1.010 -12.349 1.00 97.25 90 GLY A N 1
ATOM 639 C CA . GLY A 1 90 ? 8.170 -0.362 -12.844 1.00 97.25 90 GLY A CA 1
ATOM 640 C C . GLY A 1 90 ? 8.608 -1.311 -11.736 1.00 97.25 90 GLY A C 1
ATOM 641 O O . GLY A 1 90 ? 9.723 -1.193 -11.219 1.00 97.25 90 GLY A O 1
ATOM 642 N N . GLU A 1 91 ? 7.738 -2.248 -11.372 1.00 97.62 91 GLU A N 1
ATOM 643 C CA . GLU A 1 91 ? 7.989 -3.229 -10.322 1.00 97.62 91 GLU A CA 1
ATOM 644 C C . GLU A 1 91 ? 8.303 -4.619 -10.890 1.00 97.62 91 GLU A C 1
ATOM 646 O O . GLU A 1 91 ? 7.640 -5.084 -11.812 1.00 97.62 91 GLU A O 1
ATOM 651 N N . LEU A 1 92 ? 9.279 -5.317 -10.303 1.00 97.62 92 LEU A N 1
ATOM 652 C CA . LEU A 1 92 ? 9.500 -6.749 -10.515 1.00 97.62 92 LEU A CA 1
ATOM 653 C C . LEU A 1 92 ? 9.079 -7.506 -9.255 1.00 97.62 92 LEU A C 1
ATOM 655 O O . LEU A 1 92 ? 9.722 -7.390 -8.206 1.00 97.62 92 LEU A O 1
ATOM 659 N N . LEU A 1 93 ? 7.975 -8.255 -9.335 1.00 97.06 93 LEU A N 1
ATOM 660 C CA . LEU A 1 93 ? 7.352 -8.920 -8.181 1.00 97.06 93 LEU A CA 1
ATOM 661 C C . LEU A 1 93 ? 7.212 -7.973 -6.972 1.00 97.06 93 LEU A C 1
ATOM 663 O O . LEU A 1 93 ? 7.640 -8.274 -5.851 1.00 97.06 93 LEU A O 1
ATOM 667 N N . GLY A 1 94 ? 6.684 -6.775 -7.224 1.00 96.06 94 GLY A N 1
ATOM 668 C CA . GLY A 1 94 ? 6.459 -5.746 -6.210 1.00 96.06 94 GLY A CA 1
ATOM 669 C C . GLY A 1 94 ? 7.675 -4.894 -5.822 1.00 96.06 94 GLY A C 1
ATOM 670 O O . GLY A 1 94 ? 7.522 -3.940 -5.064 1.00 96.06 94 GLY A O 1
ATOM 671 N N . LEU A 1 95 ? 8.888 -5.212 -6.285 1.00 96.06 95 LEU A N 1
ATOM 672 C CA . LEU A 1 95 ? 10.075 -4.398 -6.005 1.00 96.06 95 LEU A CA 1
ATOM 673 C C . LEU A 1 95 ? 10.255 -3.336 -7.091 1.00 96.06 95 LEU A C 1
ATOM 675 O O . LEU A 1 95 ? 10.388 -3.699 -8.251 1.00 96.06 95 LEU A O 1
ATOM 679 N N . GLU A 1 96 ? 10.310 -2.051 -6.728 1.00 95.31 96 GLU A N 1
ATOM 680 C CA . GLU A 1 96 ? 10.634 -0.967 -7.672 1.00 95.31 96 GLU A CA 1
ATOM 681 C C . GLU A 1 96 ? 12.037 -1.186 -8.267 1.00 95.31 96 GLU A C 1
ATOM 683 O O . GLU A 1 96 ? 13.039 -1.144 -7.548 1.00 95.31 96 GLU A O 1
ATOM 688 N N . VAL A 1 97 ? 12.092 -1.412 -9.582 1.00 95.62 97 VAL A N 1
ATOM 689 C CA . VAL A 1 97 ? 13.329 -1.540 -10.375 1.00 95.62 97 VAL A CA 1
ATOM 690 C C . VAL A 1 97 ? 13.512 -0.338 -11.298 1.00 95.62 97 VAL A C 1
ATOM 692 O O . VAL A 1 97 ? 14.624 -0.056 -11.733 1.00 95.62 97 VAL A O 1
ATOM 695 N N . ALA A 1 98 ? 12.435 0.384 -11.602 1.00 94.94 98 ALA A N 1
ATOM 696 C CA . ALA A 1 98 ? 12.479 1.542 -12.475 1.00 94.94 98 ALA A CA 1
ATOM 697 C C . ALA A 1 98 ? 11.492 2.617 -12.035 1.00 94.94 98 ALA A C 1
ATOM 699 O O . ALA A 1 98 ? 10.444 2.324 -11.459 1.00 94.94 98 ALA A O 1
ATOM 700 N N . ARG A 1 99 ? 11.811 3.865 -12.359 1.00 94.62 99 ARG A N 1
ATOM 701 C CA . ARG A 1 99 ? 10.955 5.026 -12.133 1.00 94.62 99 ARG A CA 1
ATOM 702 C C . ARG A 1 99 ? 11.078 5.978 -13.305 1.00 94.62 99 ARG A C 1
ATOM 704 O O . ARG A 1 99 ? 12.184 6.249 -13.764 1.00 94.62 99 ARG A O 1
ATOM 711 N N . VAL A 1 100 ? 9.949 6.491 -13.772 1.00 95.06 100 VAL A N 1
ATOM 712 C CA . VAL A 1 100 ? 9.923 7.501 -14.827 1.00 95.06 100 VAL A CA 1
ATOM 713 C C . VAL A 1 100 ? 9.937 8.873 -14.175 1.00 95.06 100 VAL A C 1
ATOM 715 O O . VAL A 1 100 ? 9.067 9.195 -13.366 1.00 95.06 100 VAL A O 1
ATOM 718 N N . VAL A 1 101 ? 10.944 9.670 -14.512 1.00 93.00 101 VAL A N 1
ATOM 719 C CA . VAL A 1 101 ? 11.114 11.033 -14.005 1.00 93.00 101 VAL A CA 1
ATOM 720 C C . VAL A 1 101 ? 11.007 12.009 -15.162 1.00 93.00 101 VAL A C 1
ATOM 722 O O . VAL A 1 101 ? 11.499 11.730 -16.252 1.00 93.00 101 VAL A O 1
ATOM 725 N N . VAL A 1 102 ? 10.381 13.157 -14.924 1.00 91.62 102 VAL A N 1
ATOM 726 C CA . VAL A 1 102 ? 10.300 14.243 -15.905 1.00 91.62 102 VAL A CA 1
ATOM 727 C C . VAL A 1 102 ? 11.249 15.348 -15.468 1.00 91.62 102 VAL A C 1
ATOM 729 O O . VAL A 1 102 ? 11.175 15.811 -14.329 1.00 91.62 102 VAL A O 1
ATOM 732 N N . GLY A 1 103 ? 12.191 15.701 -16.342 1.00 87.69 103 GLY A N 1
ATOM 733 C CA . GLY A 1 103 ? 13.143 16.781 -16.110 1.00 87.69 103 GLY A CA 1
ATOM 734 C C . GLY A 1 103 ? 12.483 18.159 -16.128 1.00 87.69 103 GLY A C 1
ATOM 735 O O . GLY A 1 103 ? 11.332 18.320 -16.528 1.00 87.69 103 GLY A O 1
ATOM 736 N N . GLU A 1 104 ? 13.235 19.182 -15.719 1.00 87.56 104 GLU A N 1
ATOM 737 C CA . GLU A 1 104 ? 12.787 20.585 -15.795 1.00 87.56 104 GLU A CA 1
ATOM 738 C C . GLU A 1 104 ? 12.531 21.047 -17.241 1.00 87.56 104 GLU A C 1
ATOM 740 O O . GLU A 1 104 ? 11.778 21.988 -17.477 1.00 87.56 104 GLU A O 1
ATOM 745 N N . ASP A 1 105 ? 13.136 20.362 -18.210 1.00 89.00 105 ASP A N 1
ATOM 746 C CA . ASP A 1 105 ? 12.934 20.530 -19.648 1.00 89.00 105 ASP A CA 1
ATOM 747 C C . ASP A 1 105 ? 11.636 19.884 -20.168 1.00 89.00 105 ASP A C 1
ATOM 749 O O . ASP A 1 105 ? 11.325 19.996 -21.354 1.00 89.00 105 ASP A O 1
ATOM 753 N N . GLY A 1 106 ? 10.875 19.215 -19.295 1.00 88.50 106 GLY A N 1
ATOM 754 C CA . GLY A 1 106 ? 9.663 18.482 -19.649 1.00 88.50 106 GLY A CA 1
ATOM 755 C C . GLY A 1 106 ? 9.933 17.125 -20.301 1.00 88.50 106 GLY A C 1
ATOM 756 O O . GLY A 1 106 ? 8.992 16.466 -20.739 1.00 88.50 106 GLY A O 1
ATOM 757 N N . VAL A 1 107 ? 11.190 16.678 -20.372 1.00 90.62 107 VAL A N 1
ATOM 758 C CA . VAL A 1 107 ? 11.544 15.399 -20.991 1.00 90.62 107 VAL A CA 1
ATOM 759 C C . VAL A 1 107 ? 11.481 14.293 -19.943 1.00 90.62 107 VAL A C 1
ATOM 761 O O . VAL A 1 107 ? 12.154 14.338 -18.911 1.00 90.62 107 VAL A O 1
ATOM 764 N N . ALA A 1 108 ? 10.649 13.287 -20.206 1.00 92.69 108 ALA A N 1
ATOM 765 C CA . ALA A 1 108 ? 10.589 12.076 -19.400 1.00 92.69 108 ALA A CA 1
ATOM 766 C C . ALA A 1 108 ? 11.789 11.159 -19.697 1.00 92.69 108 ALA A C 1
ATOM 768 O O . ALA A 1 108 ? 12.244 11.078 -20.833 1.00 92.69 108 ALA A O 1
ATOM 769 N N . ARG A 1 109 ? 12.288 10.465 -18.672 1.00 91.56 109 ARG A N 1
ATOM 770 C CA . ARG A 1 109 ? 13.364 9.466 -18.763 1.00 91.56 109 ARG A CA 1
ATOM 771 C C . ARG A 1 109 ? 13.174 8.360 -17.736 1.00 91.56 109 ARG A C 1
ATOM 773 O O . ARG A 1 109 ? 12.610 8.594 -16.663 1.00 91.56 109 ARG A O 1
ATOM 780 N N . VAL A 1 110 ? 13.676 7.165 -18.036 1.00 92.31 110 VAL A N 1
ATOM 781 C CA . VAL A 1 110 ? 13.680 6.045 -17.081 1.00 92.31 110 VAL A CA 1
ATOM 782 C C . VAL A 1 110 ? 14.941 6.073 -16.224 1.00 92.31 110 VAL A C 1
ATOM 784 O O . VAL A 1 110 ? 16.056 5.985 -16.732 1.00 92.31 110 VAL A O 1
ATOM 787 N N . GLU A 1 111 ? 14.768 6.101 -14.906 1.00 91.75 111 GLU A N 1
ATOM 788 C CA . GLU A 1 111 ? 15.829 5.805 -13.946 1.00 91.75 111 GLU A CA 1
ATOM 789 C C . GLU A 1 111 ? 15.692 4.356 -13.460 1.00 91.75 111 GLU A C 1
ATOM 791 O O . GLU A 1 111 ? 14.723 4.010 -12.779 1.00 91.75 111 GLU A O 1
ATOM 796 N N . ALA A 1 112 ? 16.662 3.507 -13.809 1.00 90.62 112 ALA A N 1
ATOM 797 C CA . ALA A 1 112 ? 16.689 2.087 -13.455 1.00 90.62 112 ALA A CA 1
ATOM 798 C C . ALA A 1 112 ? 17.625 1.809 -12.265 1.00 90.62 112 ALA A C 1
ATOM 800 O O . ALA A 1 112 ? 18.721 2.365 -12.197 1.00 90.62 112 ALA A O 1
ATOM 801 N N . GLY A 1 113 ? 17.187 0.958 -11.334 1.00 86.69 113 GLY A N 1
ATOM 802 C CA . GLY A 1 113 ? 17.893 0.580 -10.105 1.00 86.69 113 GLY A CA 1
ATOM 803 C C . GLY A 1 113 ? 16.965 0.448 -8.888 1.00 86.69 113 GLY A C 1
ATOM 804 O O . GLY A 1 113 ? 15.845 0.973 -8.864 1.00 86.69 113 GLY A O 1
ATOM 805 N N . VAL A 1 114 ? 17.442 -0.246 -7.853 1.00 83.81 114 VAL A N 1
ATOM 806 C CA . VAL A 1 114 ? 16.688 -0.544 -6.625 1.00 83.81 114 VAL A CA 1
ATOM 807 C C . VAL A 1 114 ? 16.930 0.531 -5.567 1.00 83.81 114 VAL A C 1
ATOM 809 O O . VAL A 1 114 ? 17.921 0.530 -4.837 1.00 83.81 114 VAL A O 1
ATOM 812 N N . GLY A 1 115 ? 15.970 1.443 -5.444 1.00 79.81 115 GLY A N 1
ATOM 813 C CA . GLY A 1 115 ? 16.060 2.582 -4.534 1.00 79.81 115 GLY A CA 1
ATOM 814 C C . GLY A 1 115 ? 16.953 3.708 -5.061 1.00 79.81 115 GLY A C 1
ATOM 815 O O . GLY A 1 115 ? 17.646 3.587 -6.067 1.00 79.81 115 GLY A O 1
ATOM 816 N N . ARG A 1 116 ? 16.912 4.852 -4.374 1.00 70.19 116 ARG A N 1
ATOM 817 C CA . ARG A 1 116 ? 17.526 6.097 -4.855 1.00 70.19 116 ARG A CA 1
ATOM 818 C C . ARG A 1 116 ? 19.041 5.991 -5.065 1.00 70.19 116 ARG A C 1
ATOM 820 O O . ARG A 1 116 ? 19.532 6.386 -6.113 1.00 70.19 116 ARG A O 1
ATOM 827 N N . PHE A 1 117 ? 19.760 5.441 -4.087 1.00 57.84 117 PHE A N 1
ATOM 828 C CA . PHE A 1 117 ? 21.222 5.350 -4.140 1.00 57.84 117 PHE A CA 1
ATOM 829 C C . PHE A 1 117 ? 21.719 4.443 -5.267 1.00 57.84 117 PHE A C 1
ATOM 831 O O . PHE A 1 117 ? 22.684 4.788 -5.941 1.00 57.84 117 PHE A O 1
ATOM 838 N N . ASP A 1 118 ? 21.052 3.312 -5.499 1.00 71.56 118 ASP A N 1
ATOM 839 C CA . ASP A 1 118 ? 21.414 2.395 -6.583 1.00 71.56 118 ASP A CA 1
ATOM 840 C C . ASP A 1 118 ? 21.221 3.059 -7.953 1.00 71.56 118 ASP A C 1
ATOM 842 O O . ASP A 1 118 ? 22.087 2.956 -8.816 1.00 71.56 118 ASP A O 1
ATOM 846 N N . ARG A 1 119 ? 20.146 3.843 -8.118 1.00 74.56 119 ARG A N 1
ATOM 847 C CA . ARG A 1 119 ? 19.888 4.612 -9.345 1.00 74.56 119 ARG A CA 1
ATOM 848 C C . ARG A 1 119 ? 20.905 5.725 -9.578 1.00 74.56 119 ARG A C 1
ATOM 850 O O . ARG A 1 119 ? 21.381 5.879 -10.698 1.00 74.56 119 ARG A O 1
ATOM 857 N N . GLU A 1 120 ? 21.269 6.476 -8.538 1.00 65.75 120 GLU A N 1
ATOM 858 C CA . GLU A 1 120 ? 22.283 7.537 -8.635 1.00 65.75 120 GLU A CA 1
ATOM 859 C C . GLU A 1 120 ? 23.663 6.954 -8.994 1.00 65.75 120 GLU A C 1
ATOM 861 O O . GLU A 1 120 ? 24.326 7.437 -9.914 1.00 65.75 120 GLU A O 1
ATOM 866 N N . ILE A 1 121 ? 24.075 5.865 -8.333 1.00 61.97 121 ILE A N 1
ATOM 867 C CA . ILE A 1 121 ? 25.339 5.176 -8.630 1.00 61.97 121 ILE A CA 1
ATOM 868 C C . ILE A 1 121 ? 25.307 4.530 -10.017 1.00 61.97 121 ILE A C 1
ATOM 870 O O . ILE A 1 121 ? 26.278 4.648 -10.764 1.00 61.97 121 ILE A O 1
ATOM 874 N N . GLY A 1 122 ? 24.198 3.892 -10.390 1.00 62.34 122 GLY A N 1
ATOM 875 C CA . GLY A 1 122 ? 24.001 3.301 -11.709 1.00 62.34 122 GLY A CA 1
ATOM 876 C C . GLY A 1 122 ? 24.096 4.342 -12.823 1.00 62.34 122 GLY A C 1
ATOM 877 O O . GLY A 1 122 ? 24.835 4.137 -13.785 1.00 62.34 122 GLY A O 1
ATOM 878 N N . ALA A 1 123 ? 23.443 5.495 -12.660 1.00 67.69 123 ALA A N 1
ATOM 879 C CA . ALA A 1 123 ? 23.521 6.603 -13.608 1.00 67.69 123 ALA A CA 1
ATOM 880 C C . ALA A 1 123 ? 24.960 7.123 -13.778 1.00 67.69 123 ALA A C 1
ATOM 882 O O . ALA A 1 123 ? 25.377 7.417 -14.896 1.00 67.69 123 ALA A O 1
ATOM 883 N N . MET A 1 124 ? 25.747 7.186 -12.698 1.00 66.94 124 MET A N 1
ATOM 884 C CA . MET A 1 124 ? 27.153 7.607 -12.758 1.00 66.94 124 MET A CA 1
ATOM 885 C C . MET A 1 124 ? 28.072 6.549 -13.384 1.00 66.94 124 MET A C 1
ATOM 887 O O . MET A 1 124 ? 28.888 6.872 -14.247 1.00 66.94 124 MET A O 1
ATOM 891 N N . MET A 1 125 ? 27.967 5.288 -12.954 1.00 62.31 125 MET A N 1
ATOM 892 C CA . MET A 1 125 ? 28.830 4.196 -13.425 1.00 62.31 125 MET A CA 1
ATOM 893 C C . MET A 1 125 ? 28.534 3.805 -14.874 1.00 62.31 125 MET A C 1
ATOM 895 O O . MET A 1 125 ? 29.428 3.361 -15.598 1.00 62.31 125 MET A O 1
ATOM 899 N N . PHE A 1 126 ? 27.291 3.992 -15.309 1.00 66.00 126 PHE A N 1
ATOM 900 C CA . PHE A 1 126 ? 26.807 3.536 -16.600 1.00 66.00 126 PHE A CA 1
ATOM 901 C C . PHE A 1 126 ? 26.240 4.659 -17.476 1.00 66.00 126 PHE A C 1
ATOM 903 O O . PHE A 1 126 ? 25.407 4.406 -18.341 1.00 66.00 126 PHE A O 1
ATOM 910 N N . ALA A 1 127 ? 26.754 5.883 -17.325 1.00 66.88 127 ALA A N 1
ATOM 911 C CA . ALA A 1 127 ? 26.340 7.059 -18.101 1.00 66.88 127 ALA A CA 1
ATOM 912 C C . ALA A 1 127 ? 26.452 6.899 -19.635 1.00 66.88 127 ALA A C 1
ATOM 914 O O . ALA A 1 127 ? 25.894 7.692 -20.385 1.00 66.88 127 ALA A O 1
ATOM 915 N N . HIS A 1 128 ? 27.201 5.899 -20.109 1.00 69.19 128 HIS A N 1
ATOM 916 C CA . HIS A 1 128 ? 27.387 5.596 -21.530 1.00 69.19 128 HIS A CA 1
ATOM 917 C C . HIS A 1 128 ? 26.284 4.702 -22.123 1.00 69.19 128 HIS A C 1
ATOM 919 O O . HIS A 1 128 ? 26.268 4.497 -23.336 1.00 69.19 128 HIS A O 1
ATOM 925 N N . LEU A 1 129 ? 25.399 4.141 -21.295 1.00 73.19 129 LEU A N 1
ATOM 926 C CA . LEU A 1 129 ? 24.314 3.274 -21.745 1.00 73.19 129 LEU A CA 1
ATOM 927 C C . LEU A 1 129 ? 23.069 4.071 -22.117 1.00 73.19 129 LEU A C 1
ATOM 929 O O . LEU A 1 129 ? 22.744 5.070 -21.479 1.00 73.19 129 LEU A O 1
ATOM 933 N N . GLY A 1 130 ? 22.314 3.557 -23.087 1.00 82.25 130 GLY A N 1
ATOM 934 C CA . GLY A 1 130 ? 20.944 4.011 -23.313 1.00 82.25 130 GLY A CA 1
ATOM 935 C C . GLY A 1 130 ? 19.995 3.555 -22.197 1.00 82.25 130 GLY A C 1
ATOM 936 O O . GLY A 1 130 ? 20.227 2.533 -21.545 1.00 82.25 130 GLY A O 1
ATOM 937 N N . GLU A 1 131 ? 18.883 4.274 -22.015 1.00 83.44 131 GLU A N 1
ATOM 938 C CA . GLU A 1 131 ? 17.875 3.995 -20.975 1.00 83.44 131 GLU A CA 1
ATOM 939 C C . GLU A 1 131 ? 17.362 2.549 -21.015 1.00 83.44 131 GLU A C 1
ATOM 941 O O . GLU A 1 131 ? 17.302 1.877 -19.986 1.00 83.44 131 GLU A O 1
ATOM 946 N N . THR A 1 132 ? 17.062 2.029 -22.208 1.00 86.38 132 THR A N 1
ATOM 947 C CA . THR A 1 132 ? 16.585 0.650 -22.397 1.00 86.38 132 THR A CA 1
ATOM 948 C C . THR A 1 132 ? 17.618 -0.389 -21.960 1.00 86.38 132 THR A C 1
ATOM 950 O O . THR A 1 132 ? 17.265 -1.411 -21.375 1.00 86.38 132 THR A O 1
ATOM 953 N N . GLU A 1 133 ? 18.901 -0.135 -22.217 1.00 86.56 133 GLU A N 1
ATOM 954 C CA . GLU A 1 133 ? 19.980 -1.061 -21.870 1.00 86.56 133 GLU A CA 1
ATOM 955 C C . GLU A 1 133 ? 20.272 -1.048 -20.363 1.00 86.56 133 GLU A C 1
ATOM 957 O O . GLU A 1 133 ? 20.567 -2.090 -19.776 1.00 86.56 133 GLU A O 1
ATOM 962 N N . SER A 1 134 ? 20.163 0.125 -19.730 1.00 87.69 134 SER A N 1
ATOM 963 C CA . SER A 1 134 ? 20.239 0.274 -18.274 1.00 87.69 134 SER A CA 1
ATOM 964 C C . SER A 1 134 ? 19.078 -0.451 -17.585 1.00 87.69 134 SER A C 1
ATOM 966 O O . SER A 1 134 ? 19.293 -1.255 -16.674 1.00 87.69 134 SER A O 1
ATOM 968 N N . LEU A 1 135 ? 17.855 -0.262 -18.093 1.00 91.81 135 LEU A N 1
ATOM 969 C CA . LEU A 1 135 ? 16.654 -0.933 -17.603 1.00 91.81 135 LEU A CA 1
ATOM 970 C C . LEU A 1 135 ? 16.770 -2.457 -17.698 1.00 91.81 135 LEU A C 1
ATOM 972 O O . LEU A 1 135 ? 16.585 -3.146 -16.698 1.00 91.81 135 LEU A O 1
ATOM 976 N N . ALA A 1 136 ? 17.137 -2.985 -18.868 1.00 91.56 136 ALA A N 1
ATOM 977 C CA . ALA A 1 136 ? 17.292 -4.424 -19.070 1.00 91.56 136 ALA A CA 1
ATOM 978 C C . ALA A 1 136 ? 18.322 -5.038 -18.106 1.00 91.56 136 ALA A C 1
ATOM 980 O O . ALA A 1 136 ? 18.093 -6.118 -17.563 1.00 91.56 136 ALA A O 1
ATOM 981 N N . ARG A 1 137 ? 19.433 -4.335 -17.835 1.00 90.06 137 ARG A N 1
ATOM 982 C CA . ARG A 1 137 ? 20.435 -4.788 -16.859 1.00 90.06 137 ARG A CA 1
ATOM 983 C C . ARG A 1 137 ? 19.914 -4.805 -15.429 1.00 90.06 137 ARG A C 1
ATOM 985 O O . ARG A 1 137 ? 20.189 -5.763 -14.708 1.00 90.06 137 ARG A O 1
ATOM 992 N N . ALA A 1 138 ? 19.180 -3.773 -15.019 1.00 92.00 138 ALA A N 1
ATOM 993 C CA . ALA A 1 138 ? 18.577 -3.731 -13.692 1.00 92.00 138 ALA A CA 1
ATOM 994 C C . ALA A 1 138 ? 17.569 -4.878 -13.514 1.00 92.00 138 ALA A C 1
ATOM 996 O O . ALA A 1 138 ? 17.621 -5.587 -12.510 1.00 92.00 138 ALA A O 1
ATOM 997 N N . VAL A 1 139 ? 16.717 -5.121 -14.515 1.00 95.25 139 VAL A N 1
ATOM 998 C CA . VAL A 1 139 ? 15.758 -6.237 -14.501 1.00 95.25 139 VAL A CA 1
ATOM 999 C C . VAL A 1 139 ? 16.471 -7.585 -14.413 1.00 95.25 139 VAL A C 1
ATOM 1001 O O . VAL A 1 139 ? 16.113 -8.385 -13.553 1.00 95.25 139 VAL A O 1
ATOM 1004 N N . ASP A 1 140 ? 17.501 -7.832 -15.229 1.00 94.00 140 ASP A N 1
ATOM 1005 C CA . ASP A 1 140 ? 18.268 -9.087 -15.185 1.00 94.00 140 ASP A CA 1
ATOM 1006 C C . ASP A 1 140 ? 18.912 -9.316 -13.809 1.00 94.00 140 ASP A C 1
ATOM 1008 O O . ASP A 1 140 ? 18.780 -10.390 -13.218 1.00 94.00 140 ASP A O 1
ATOM 1012 N N . LEU A 1 141 ? 19.565 -8.291 -13.252 1.00 92.19 141 LEU A N 1
ATOM 1013 C CA . LEU A 1 141 ? 20.204 -8.381 -11.941 1.00 92.19 141 LEU A CA 1
ATOM 1014 C C . LEU A 1 141 ? 19.194 -8.710 -10.837 1.00 92.19 141 LEU A C 1
ATOM 1016 O O . LEU A 1 141 ? 19.461 -9.569 -9.994 1.00 92.19 141 LEU A O 1
ATOM 1020 N N . VAL A 1 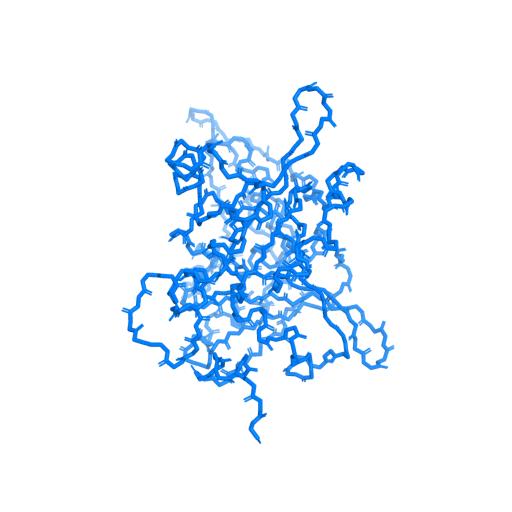142 ? 18.047 -8.028 -10.827 1.00 94.94 142 VAL A N 1
ATOM 1021 C CA . VAL A 1 142 ? 17.012 -8.257 -9.816 1.00 94.94 142 VAL A CA 1
ATOM 1022 C C . VAL A 1 142 ? 16.357 -9.620 -10.027 1.00 94.94 142 VAL A C 1
ATOM 1024 O O . VAL A 1 142 ? 16.194 -10.359 -9.056 1.00 94.94 142 VAL A O 1
ATOM 1027 N N . GLY A 1 143 ? 16.064 -9.998 -11.272 1.00 94.88 143 GLY A N 1
ATOM 1028 C CA . GLY A 1 143 ? 15.439 -11.269 -11.643 1.00 94.88 143 GLY A CA 1
ATOM 1029 C C . GLY A 1 143 ? 16.242 -12.503 -11.231 1.00 94.88 143 GLY A C 1
ATOM 1030 O O . GLY A 1 143 ? 15.645 -13.507 -10.853 1.00 94.88 143 GLY A O 1
ATOM 1031 N N . ARG A 1 144 ? 17.580 -12.416 -11.172 1.00 94.19 144 ARG A N 1
ATOM 1032 C CA . ARG A 1 144 ? 18.438 -13.500 -10.646 1.00 94.19 144 ARG A CA 1
ATOM 1033 C C . ARG A 1 144 ? 18.138 -13.886 -9.200 1.00 94.19 144 ARG A C 1
ATOM 1035 O O . ARG A 1 144 ? 18.429 -15.008 -8.804 1.00 94.19 144 ARG A O 1
ATOM 1042 N N . TYR A 1 145 ? 17.608 -12.956 -8.408 1.00 95.50 145 TYR A N 1
ATOM 1043 C CA . TYR A 1 145 ? 17.350 -13.180 -6.987 1.00 95.50 145 TYR A CA 1
ATOM 1044 C C . TYR A 1 145 ? 15.869 -13.079 -6.630 1.00 95.50 145 TYR A C 1
ATOM 1046 O O . TYR A 1 145 ? 15.434 -13.745 -5.696 1.00 95.50 145 TYR A O 1
ATOM 1054 N N . ARG A 1 146 ? 15.088 -12.247 -7.327 1.00 95.69 146 ARG A N 1
ATOM 1055 C CA . ARG A 1 146 ? 13.676 -11.953 -7.042 1.00 95.69 146 ARG A CA 1
ATOM 1056 C C . ARG A 1 146 ? 12.763 -13.037 -7.618 1.00 95.69 146 ARG A C 1
ATOM 1058 O O . ARG A 1 146 ? 11.983 -12.786 -8.523 1.00 95.69 146 ARG A O 1
ATOM 1065 N N . HIS A 1 147 ? 12.862 -14.240 -7.068 1.00 94.88 147 HIS A N 1
ATOM 1066 C CA . HIS A 1 147 ? 11.947 -15.349 -7.330 1.00 94.88 147 HIS A CA 1
ATOM 1067 C C . HIS A 1 147 ? 11.857 -16.248 -6.083 1.00 94.88 147 HIS A C 1
ATOM 1069 O O . HIS A 1 147 ? 12.699 -16.167 -5.183 1.00 94.88 147 HIS A O 1
ATOM 1075 N N . ALA A 1 148 ? 10.810 -17.063 -5.967 1.00 93.62 148 ALA A N 1
ATOM 1076 C CA . ALA A 1 148 ? 10.450 -17.739 -4.718 1.00 93.62 148 ALA A CA 1
ATOM 1077 C C . ALA A 1 148 ? 11.480 -18.791 -4.283 1.00 93.62 148 ALA A C 1
ATOM 1079 O O . ALA A 1 148 ? 11.647 -19.053 -3.092 1.00 93.62 148 ALA A O 1
ATOM 1080 N N . ARG A 1 149 ? 12.167 -19.386 -5.262 1.00 92.19 149 ARG A N 1
ATOM 1081 C CA . ARG A 1 149 ? 13.153 -20.462 -5.076 1.00 92.19 149 ARG A CA 1
ATOM 1082 C C . ARG A 1 149 ? 14.603 -19.976 -4.978 1.00 92.19 149 ARG A C 1
ATOM 1084 O O . ARG A 1 149 ? 15.511 -20.800 -4.946 1.00 92.19 149 ARG A O 1
ATOM 1091 N N . ALA A 1 150 ? 14.830 -18.666 -4.973 1.00 93.31 150 ALA A N 1
ATOM 1092 C CA . ALA A 1 150 ? 16.169 -18.101 -4.890 1.00 93.31 150 ALA A CA 1
ATOM 1093 C C . ALA A 1 150 ? 16.818 -18.374 -3.526 1.00 93.31 150 ALA A C 1
ATOM 1095 O O . ALA A 1 150 ? 16.145 -18.434 -2.493 1.00 93.31 150 ALA A O 1
ATOM 1096 N N . GLU A 1 151 ? 18.150 -18.448 -3.501 1.00 92.75 151 GLU A N 1
ATOM 1097 C CA . GLU A 1 151 ? 18.898 -18.370 -2.246 1.00 92.75 151 GLU A CA 1
ATOM 1098 C C . GLU A 1 151 ? 18.623 -17.038 -1.525 1.00 92.75 151 GLU A C 1
ATOM 1100 O O . GLU A 1 151 ? 18.202 -16.046 -2.125 1.00 92.75 151 GLU A O 1
ATOM 1105 N N . ARG A 1 152 ? 18.851 -16.992 -0.206 1.00 91.81 152 ARG A N 1
ATOM 1106 C CA . ARG A 1 152 ? 18.568 -15.791 0.595 1.00 91.81 152 ARG A CA 1
ATOM 1107 C C . ARG A 1 152 ? 19.376 -14.593 0.087 1.00 91.81 152 ARG A C 1
ATOM 1109 O O . ARG A 1 152 ? 20.599 -14.595 0.180 1.00 91.81 152 ARG A O 1
ATOM 1116 N N . HIS A 1 153 ? 18.683 -13.539 -0.343 1.00 92.19 153 HIS A N 1
ATOM 1117 C CA . HIS A 1 153 ? 19.299 -12.320 -0.865 1.00 92.19 153 HIS A CA 1
ATOM 1118 C C . HIS A 1 153 ? 18.467 -11.080 -0.487 1.00 92.19 153 HIS A C 1
ATOM 1120 O O . HIS A 1 153 ? 17.242 -11.164 -0.468 1.00 92.19 153 HIS A O 1
ATOM 1126 N N . PRO A 1 154 ? 19.054 -9.898 -0.219 1.00 90.38 154 PRO A N 1
ATOM 1127 C CA . PRO A 1 154 ? 18.269 -8.701 0.108 1.00 90.38 154 PRO A CA 1
ATOM 1128 C C . PRO A 1 154 ? 17.140 -8.410 -0.896 1.00 90.38 154 PRO A C 1
ATOM 1130 O O . PRO A 1 154 ? 15.996 -8.196 -0.498 1.00 90.38 154 PRO A O 1
ATOM 1133 N N . LEU A 1 155 ? 17.421 -8.527 -2.198 1.00 92.56 155 LEU A N 1
ATOM 1134 C CA . LEU A 1 155 ? 16.443 -8.270 -3.265 1.00 92.56 155 LEU A CA 1
ATOM 1135 C C . LEU A 1 155 ? 15.199 -9.167 -3.206 1.00 92.56 155 LEU A C 1
ATOM 1137 O O . LEU A 1 155 ? 14.145 -8.732 -3.649 1.00 92.56 155 LEU A O 1
ATOM 1141 N N . ASN A 1 156 ? 15.257 -10.366 -2.615 1.00 92.81 156 ASN A N 1
ATOM 1142 C CA . ASN A 1 156 ? 14.078 -11.231 -2.453 1.00 92.81 156 ASN A CA 1
ATOM 1143 C C . ASN A 1 156 ? 13.396 -11.142 -1.086 1.00 92.81 156 ASN A C 1
ATOM 1145 O O . ASN A 1 156 ? 12.413 -11.839 -0.827 1.00 92.81 156 ASN A O 1
ATOM 1149 N N . ARG A 1 157 ? 13.876 -10.241 -0.227 1.00 92.56 157 ARG A N 1
ATOM 1150 C CA . ARG A 1 157 ? 13.316 -10.002 1.107 1.00 92.56 157 ARG A CA 1
ATOM 1151 C C . ARG A 1 157 ? 12.761 -8.602 1.301 1.00 92.56 157 ARG A C 1
ATOM 1153 O O . ARG A 1 157 ? 11.951 -8.429 2.201 1.00 92.56 157 ARG A O 1
ATOM 1160 N N . LEU A 1 158 ? 13.174 -7.636 0.482 1.00 94.12 158 LEU A N 1
ATOM 1161 C CA . LEU A 1 158 ? 12.639 -6.277 0.520 1.00 94.12 158 LEU A CA 1
ATOM 1162 C C . LEU A 1 158 ? 11.170 -6.244 0.097 1.00 94.12 158 LEU A C 1
ATOM 1164 O O . LEU A 1 158 ? 10.764 -6.986 -0.804 1.00 94.12 158 LEU A O 1
ATOM 1168 N N . VAL A 1 159 ? 10.411 -5.346 0.726 1.00 94.94 159 VAL A N 1
ATOM 1169 C CA . VAL A 1 159 ? 9.009 -5.030 0.401 1.00 94.94 159 VAL A CA 1
ATOM 1170 C C . VAL A 1 159 ? 8.130 -6.276 0.177 1.00 94.94 159 V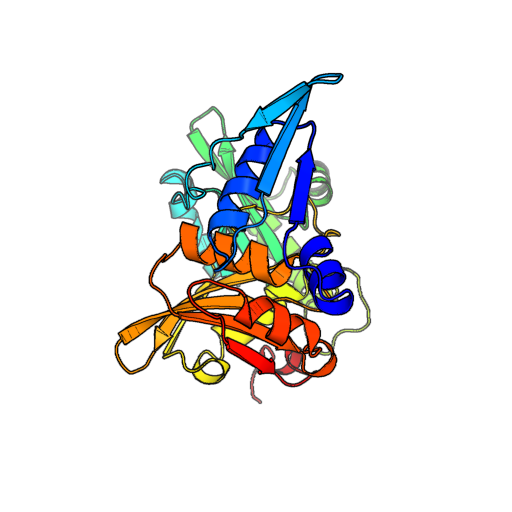AL A C 1
ATOM 1172 O O . VAL A 1 159 ? 7.497 -6.427 -0.875 1.00 94.94 159 VAL A O 1
ATOM 1175 N N . PRO A 1 160 ? 8.149 -7.248 1.112 1.00 96.25 160 PRO A N 1
ATOM 1176 C CA . PRO A 1 160 ? 7.448 -8.522 0.954 1.00 96.25 160 PRO A CA 1
ATOM 1177 C C . PRO A 1 160 ? 5.939 -8.352 0.742 1.00 96.25 160 PRO A C 1
ATOM 1179 O O . PRO A 1 160 ? 5.348 -9.117 -0.011 1.00 96.25 160 PRO A O 1
ATOM 1182 N N . GLU A 1 161 ? 5.324 -7.328 1.324 1.00 97.38 161 GLU A N 1
ATOM 1183 C CA . GLU A 1 161 ? 3.915 -6.984 1.142 1.00 97.38 161 GLU A CA 1
ATOM 1184 C C . GLU A 1 161 ? 3.570 -6.580 -0.297 1.00 97.38 161 GLU A C 1
ATOM 1186 O O . GLU A 1 161 ? 2.492 -6.925 -0.778 1.00 97.38 161 GLU A O 1
ATOM 1191 N N . ARG A 1 162 ? 4.486 -5.930 -1.034 1.00 97.38 162 ARG A N 1
ATOM 1192 C CA . ARG A 1 162 ? 4.277 -5.641 -2.465 1.00 97.38 162 ARG A CA 1
ATOM 1193 C C . ARG A 1 162 ? 4.372 -6.896 -3.326 1.00 97.38 162 ARG A C 1
ATOM 1195 O O . ARG A 1 162 ? 3.652 -7.008 -4.315 1.00 97.38 162 ARG A O 1
ATOM 1202 N N . TRP A 1 163 ? 5.214 -7.858 -2.946 1.00 97.94 163 TRP A N 1
ATOM 1203 C CA . TRP A 1 163 ? 5.225 -9.167 -3.605 1.00 97.94 163 TRP A CA 1
ATOM 1204 C C . TRP A 1 163 ? 3.945 -9.940 -3.289 1.00 97.94 163 TRP A C 1
ATOM 1206 O O . TRP A 1 163 ? 3.334 -10.495 -4.195 1.00 97.94 163 TRP A O 1
ATOM 1216 N N . LEU A 1 164 ? 3.480 -9.920 -2.037 1.00 98.56 164 LEU A N 1
ATOM 1217 C CA . LEU A 1 164 ? 2.199 -10.524 -1.680 1.00 98.56 164 LEU A CA 1
ATOM 1218 C C . LEU A 1 164 ? 1.058 -9.906 -2.500 1.00 98.56 164 LEU A C 1
ATOM 1220 O O . LEU A 1 164 ? 0.276 -10.643 -3.091 1.00 98.56 164 LEU A O 1
ATOM 1224 N N . ARG A 1 165 ? 1.025 -8.573 -2.641 1.00 98.56 165 ARG A N 1
ATOM 1225 C CA . ARG A 1 165 ? 0.090 -7.900 -3.553 1.00 98.56 165 ARG A CA 1
ATOM 1226 C C . ARG A 1 165 ? 0.205 -8.443 -4.970 1.00 98.56 165 ARG A C 1
ATOM 1228 O O . ARG A 1 165 ? -0.823 -8.725 -5.569 1.00 98.56 165 ARG A O 1
ATOM 1235 N N . ARG A 1 166 ? 1.418 -8.597 -5.509 1.00 98.25 166 ARG A N 1
ATOM 1236 C CA . ARG A 1 166 ? 1.600 -9.170 -6.848 1.00 98.25 166 ARG A CA 1
ATOM 1237 C C . ARG A 1 166 ? 0.999 -10.576 -6.950 1.00 98.25 166 ARG A C 1
ATOM 1239 O O . ARG A 1 166 ? 0.261 -10.838 -7.890 1.00 98.25 166 ARG A O 1
ATOM 1246 N N . ALA A 1 167 ? 1.258 -11.442 -5.971 1.00 98.31 167 ALA A N 1
ATOM 1247 C CA . ALA A 1 167 ? 0.695 -12.791 -5.932 1.00 98.31 167 ALA A CA 1
ATOM 1248 C C . ALA A 1 167 ? -0.843 -12.776 -5.925 1.00 98.31 167 ALA A C 1
ATOM 1250 O O . ALA A 1 167 ? -1.469 -13.552 -6.641 1.00 98.31 167 ALA A O 1
ATOM 1251 N N . VAL A 1 168 ? -1.452 -11.871 -5.154 1.00 98.44 168 VAL A N 1
ATOM 1252 C CA . VAL A 1 168 ? -2.912 -11.717 -5.073 1.00 98.44 168 VAL A CA 1
ATOM 1253 C C . VAL A 1 168 ? -3.491 -11.105 -6.350 1.00 98.44 168 VAL A C 1
ATOM 1255 O O . VAL A 1 168 ? -4.547 -11.536 -6.795 1.00 98.44 168 VAL A O 1
ATOM 1258 N N . VAL A 1 169 ? -2.804 -10.144 -6.972 1.00 98.50 169 VAL A N 1
ATOM 1259 C CA . VAL A 1 169 ? -3.209 -9.551 -8.259 1.00 98.50 169 VAL A CA 1
ATOM 1260 C C . VAL A 1 169 ? -3.233 -10.603 -9.369 1.00 98.50 169 VAL A C 1
ATOM 1262 O O . VAL A 1 169 ? -4.176 -10.621 -10.153 1.00 98.50 169 VAL A O 1
ATOM 1265 N N . ASP A 1 170 ? -2.252 -11.508 -9.394 1.00 97.38 170 ASP A N 1
ATOM 1266 C CA . ASP A 1 170 ? -2.211 -12.625 -10.349 1.00 97.38 170 ASP A CA 1
ATOM 1267 C C . ASP A 1 170 ? -3.245 -13.721 -10.036 1.00 97.38 170 ASP A C 1
ATOM 1269 O O . ASP A 1 170 ? -3.591 -14.518 -10.906 1.00 97.38 170 ASP A O 1
ATOM 1273 N N . ASN A 1 171 ? -3.757 -13.764 -8.802 1.00 97.69 171 ASN A N 1
ATOM 1274 C CA . ASN A 1 171 ? -4.692 -14.778 -8.316 1.00 97.69 171 ASN A CA 1
ATOM 1275 C C . ASN A 1 171 ? -5.886 -14.119 -7.587 1.00 97.69 171 ASN A C 1
ATOM 1277 O O . ASN A 1 171 ? -6.090 -14.355 -6.390 1.00 97.69 171 ASN A O 1
ATOM 1281 N N . PRO A 1 172 ? -6.699 -13.291 -8.274 1.00 98.06 172 PRO A N 1
ATOM 1282 C CA . PRO A 1 172 ? -7.691 -12.421 -7.630 1.00 98.06 172 PRO A CA 1
ATOM 1283 C C . PRO A 1 172 ? -8.802 -13.195 -6.900 1.00 98.06 172 PRO A C 1
ATOM 1285 O O . PRO A 1 172 ? -9.368 -12.708 -5.917 1.00 98.06 172 PRO A O 1
ATOM 1288 N N . SER A 1 173 ? -9.053 -14.448 -7.291 1.00 97.50 173 SER A N 1
ATOM 1289 C CA . SER A 1 173 ? -10.022 -15.322 -6.627 1.00 97.50 173 SER A CA 1
ATOM 1290 C C . SER A 1 173 ? -9.674 -15.631 -5.168 1.00 97.50 173 SER A C 1
ATOM 1292 O O . SER A 1 173 ? -10.575 -15.968 -4.404 1.00 97.50 173 SER A O 1
ATOM 1294 N N . LEU A 1 174 ? -8.406 -15.483 -4.749 1.00 97.44 174 LEU A N 1
ATOM 1295 C CA . LEU A 1 174 ? -7.985 -15.657 -3.349 1.00 97.44 174 LEU A CA 1
ATOM 1296 C C . LEU A 1 174 ? -8.723 -14.717 -2.388 1.00 97.44 174 LEU A C 1
ATOM 1298 O O . LEU A 1 174 ? -8.880 -15.035 -1.214 1.00 97.44 174 LEU A O 1
ATOM 1302 N N . VAL A 1 175 ? -9.181 -13.568 -2.885 1.00 97.81 175 VAL A N 1
ATOM 1303 C CA . VAL A 1 175 ? -9.893 -12.543 -2.109 1.00 97.81 175 VAL A CA 1
ATOM 1304 C C . VAL A 1 175 ? -11.324 -12.320 -2.604 1.00 97.81 175 VAL A C 1
ATOM 1306 O O . VAL A 1 175 ? -11.966 -11.332 -2.247 1.00 97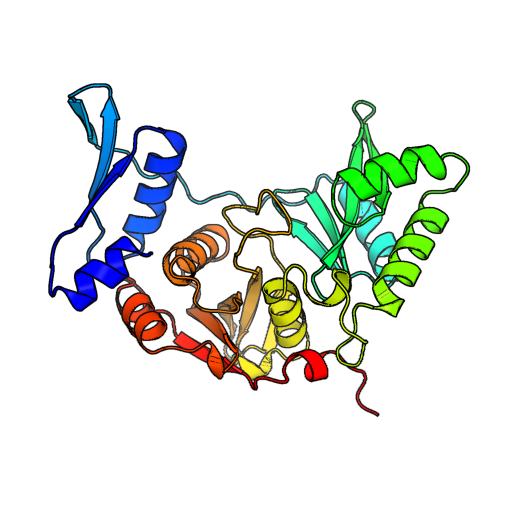.81 175 VAL A O 1
ATOM 1309 N N . GLY A 1 176 ? -11.828 -13.235 -3.438 1.00 96.69 176 GLY A N 1
ATOM 1310 C CA . GLY A 1 176 ? -13.151 -13.128 -4.051 1.00 96.69 176 GLY A CA 1
ATOM 1311 C C . GLY A 1 176 ? -13.269 -12.016 -5.097 1.00 96.69 176 GLY A C 1
ATOM 1312 O O . GLY A 1 176 ? -14.379 -11.567 -5.356 1.00 96.69 176 GLY A O 1
ATOM 1313 N N . ALA A 1 177 ? -12.155 -11.554 -5.673 1.00 98.19 177 ALA A N 1
ATOM 1314 C CA . ALA A 1 177 ? -12.158 -10.608 -6.785 1.00 98.19 177 ALA A CA 1
ATOM 1315 C C . ALA A 1 177 ? -12.113 -11.346 -8.134 1.00 98.19 177 ALA A C 1
ATOM 1317 O O . ALA A 1 177 ? -11.572 -12.450 -8.238 1.00 98.19 177 ALA A O 1
ATOM 1318 N N . THR A 1 178 ? -12.648 -10.722 -9.181 1.00 98.19 178 THR A N 1
ATOM 1319 C CA . THR A 1 178 ? -12.507 -11.181 -10.573 1.00 98.19 178 THR A CA 1
ATOM 1320 C C . THR A 1 178 ? -11.302 -10.561 -11.261 1.00 98.19 178 THR A C 1
ATOM 1322 O O . THR A 1 178 ? -10.651 -11.207 -12.077 1.00 98.19 178 THR A O 1
ATOM 1325 N N . GLU A 1 179 ? -10.986 -9.321 -10.911 1.00 97.19 179 GLU A N 1
ATOM 1326 C CA . GLU A 1 179 ? -9.829 -8.592 -11.409 1.00 97.19 179 GLU A CA 1
ATOM 1327 C C . GLU A 1 179 ? -9.258 -7.719 -10.299 1.00 97.19 179 GLU A C 1
ATOM 1329 O O . GLU A 1 179 ? -9.986 -7.246 -9.425 1.00 97.19 179 GLU A O 1
ATOM 1334 N N . LEU A 1 180 ? -7.948 -7.498 -10.337 1.00 98.44 180 LEU A N 1
ATOM 1335 C CA . LEU A 1 180 ? -7.255 -6.590 -9.439 1.00 98.44 180 LEU A CA 1
ATOM 1336 C C . LEU A 1 180 ? -6.173 -5.847 -10.212 1.00 98.44 180 LEU A C 1
ATOM 1338 O O . LEU A 1 180 ? -5.531 -6.395 -11.105 1.00 98.44 180 LEU A O 1
ATOM 1342 N N . ARG A 1 181 ? -5.924 -4.601 -9.817 1.00 97.81 181 ARG A N 1
ATOM 1343 C CA . ARG A 1 181 ? -4.760 -3.833 -10.257 1.00 97.81 181 ARG A CA 1
ATOM 1344 C C . ARG A 1 181 ? -4.084 -3.165 -9.074 1.00 97.81 181 ARG A C 1
ATOM 1346 O O . ARG A 1 181 ? -4.752 -2.650 -8.179 1.00 97.81 181 ARG A O 1
ATOM 1353 N N . ALA A 1 182 ? -2.758 -3.143 -9.089 1.00 98.19 182 ALA A N 1
ATOM 1354 C CA . ALA A 1 182 ? -1.973 -2.441 -8.084 1.00 98.19 182 ALA A CA 1
ATOM 1355 C C . ALA A 1 182 ? -2.196 -0.918 -8.148 1.00 98.19 182 ALA A C 1
ATOM 1357 O O . ALA A 1 182 ? -2.354 -0.341 -9.227 1.00 98.19 182 ALA A O 1
ATOM 1358 N N . VAL A 1 183 ? -2.171 -0.281 -6.978 1.00 97.38 183 VAL A N 1
ATOM 1359 C CA . VAL A 1 183 ? -2.185 1.176 -6.783 1.00 97.38 183 VAL A CA 1
ATOM 1360 C C . VAL A 1 183 ? -1.175 1.573 -5.707 1.00 97.38 183 VAL A C 1
ATOM 1362 O O . VAL A 1 183 ? -0.691 0.724 -4.950 1.00 97.38 183 VAL A O 1
ATOM 1365 N N . GLY A 1 184 ? -0.836 2.859 -5.652 1.00 94.69 184 GLY A N 1
ATOM 1366 C CA . GLY A 1 184 ? -0.051 3.429 -4.563 1.00 94.69 184 GLY A CA 1
ATOM 1367 C C . GLY A 1 184 ? -0.828 3.474 -3.248 1.00 94.69 184 GLY A C 1
ATOM 1368 O O . GLY A 1 184 ? -2.057 3.405 -3.227 1.00 94.69 184 GLY A O 1
ATOM 1369 N N . SER A 1 185 ? -0.107 3.604 -2.140 1.00 94.19 185 SER A N 1
ATOM 1370 C CA . SER A 1 185 ? -0.726 3.834 -0.831 1.00 94.19 185 SER A CA 1
ATOM 1371 C C . SER A 1 185 ? -0.999 5.316 -0.584 1.00 94.19 185 SER A C 1
ATOM 1373 O O . SER A 1 185 ? -0.284 6.179 -1.094 1.00 94.19 185 SER A O 1
ATOM 1375 N N . ALA A 1 186 ? -1.998 5.613 0.250 1.00 94.31 186 ALA A N 1
ATOM 1376 C CA . ALA A 1 186 ? -2.383 6.965 0.656 1.00 94.31 186 ALA A CA 1
ATOM 1377 C C . ALA A 1 186 ? -1.213 7.731 1.286 1.00 94.31 186 ALA A C 1
ATOM 1379 O O . ALA A 1 186 ? -1.075 8.939 1.107 1.00 94.31 186 ALA A O 1
ATOM 1380 N N . LEU A 1 187 ? -0.358 7.009 2.013 1.00 91.75 187 LEU A N 1
ATOM 1381 C CA . LEU A 1 187 ? 0.946 7.482 2.458 1.00 91.75 187 LEU A CA 1
ATOM 1382 C C . LEU A 1 187 ? 2.025 6.608 1.812 1.00 91.75 187 LEU A C 1
ATOM 1384 O O . LEU A 1 187 ? 2.275 5.498 2.294 1.00 91.75 187 LEU A O 1
ATOM 1388 N N . PRO A 1 188 ? 2.663 7.080 0.729 1.00 86.25 188 PRO A N 1
ATOM 1389 C CA . PRO A 1 188 ? 3.801 6.394 0.143 1.00 86.25 188 PRO A CA 1
ATOM 1390 C C . PRO A 1 188 ? 4.921 6.209 1.172 1.00 86.25 188 PRO A C 1
ATOM 1392 O O . PRO A 1 188 ? 5.214 7.103 1.975 1.00 86.25 188 PRO A O 1
ATOM 1395 N N . ARG A 1 189 ? 5.563 5.041 1.132 1.00 84.81 189 ARG A N 1
ATOM 1396 C CA . ARG A 1 189 ? 6.726 4.739 1.979 1.00 84.81 189 ARG A CA 1
ATOM 1397 C C . ARG A 1 189 ? 7.899 5.655 1.663 1.00 84.81 189 ARG A C 1
ATOM 1399 O O . ARG A 1 189 ? 8.085 6.057 0.515 1.00 84.81 189 ARG A O 1
ATOM 1406 N N . GLN A 1 190 ? 8.730 5.917 2.666 1.00 79.12 190 GLN A N 1
ATOM 1407 C CA . GLN A 1 190 ? 9.900 6.779 2.504 1.00 79.12 190 GLN A CA 1
ATOM 1408 C C . GLN A 1 190 ? 11.152 5.974 2.146 1.00 79.12 190 GLN A C 1
ATOM 1410 O O . GLN A 1 190 ? 12.034 6.470 1.445 1.00 79.12 190 GLN A O 1
ATOM 1415 N N . ASN A 1 191 ? 11.239 4.717 2.593 1.00 83.31 191 ASN A N 1
ATOM 1416 C CA . ASN A 1 191 ? 12.346 3.822 2.262 1.00 83.31 191 ASN A CA 1
ATOM 1417 C C . ASN A 1 191 ? 11.910 2.349 2.143 1.00 83.31 191 ASN A C 1
ATOM 1419 O O . ASN A 1 191 ? 10.798 1.970 2.496 1.00 83.31 191 ASN A O 1
ATOM 1423 N N . LEU A 1 192 ? 12.803 1.510 1.606 1.00 84.06 192 LEU A N 1
ATOM 1424 C CA . LEU A 1 192 ? 12.542 0.086 1.342 1.00 84.06 192 LEU A CA 1
ATOM 1425 C C . LEU A 1 192 ? 12.637 -0.809 2.590 1.00 84.06 192 LEU A C 1
ATOM 1427 O O . LEU A 1 192 ? 12.307 -1.991 2.510 1.00 84.06 192 LEU A O 1
ATOM 1431 N N . THR A 1 193 ? 13.145 -0.276 3.704 1.00 80.62 193 THR A N 1
ATOM 1432 C CA . THR A 1 193 ? 13.330 -1.012 4.965 1.00 80.62 193 THR A CA 1
ATOM 1433 C C . THR A 1 193 ? 12.167 -0.841 5.936 1.00 80.62 193 THR A C 1
ATOM 1435 O O . THR A 1 193 ? 12.066 -1.607 6.890 1.00 80.62 193 THR A O 1
ATOM 1438 N N . GLU A 1 194 ? 11.309 0.149 5.701 1.00 82.81 194 GLU A N 1
ATOM 1439 C CA . GLU A 1 194 ? 10.087 0.374 6.461 1.00 82.81 194 GLU A CA 1
ATOM 1440 C C . GLU A 1 194 ? 9.087 -0.760 6.240 1.00 82.81 194 GLU A C 1
ATOM 1442 O O . GLU A 1 194 ? 8.832 -1.189 5.111 1.00 82.81 194 GLU A O 1
ATOM 1447 N N . GLU A 1 195 ? 8.489 -1.217 7.338 1.00 85.38 195 GLU A N 1
ATOM 1448 C CA . GLU A 1 195 ? 7.264 -2.004 7.274 1.00 85.38 195 GLU A CA 1
ATOM 1449 C C . GLU A 1 195 ? 6.150 -1.154 6.664 1.00 85.38 195 GLU A C 1
ATOM 1451 O O . GLU A 1 195 ? 6.056 0.053 6.903 1.00 85.38 195 GLU A O 1
ATOM 1456 N N . GLY A 1 196 ? 5.278 -1.784 5.888 1.00 91.44 196 GLY A N 1
ATOM 1457 C CA . GLY A 1 196 ? 4.177 -1.066 5.277 1.00 91.44 196 GLY A CA 1
ATOM 1458 C C . GLY A 1 196 ? 3.088 -1.975 4.749 1.00 91.44 196 GLY A C 1
ATOM 1459 O O . GLY A 1 196 ? 2.977 -3.155 5.094 1.00 91.44 196 GLY A O 1
ATOM 1460 N N . ILE A 1 197 ? 2.275 -1.376 3.890 1.00 96.81 197 ILE A N 1
ATOM 1461 C CA . ILE A 1 197 ? 1.198 -2.040 3.172 1.00 96.81 197 ILE A CA 1
ATOM 1462 C C . ILE A 1 197 ? 1.421 -1.923 1.665 1.00 96.81 197 ILE A C 1
ATOM 1464 O O . ILE A 1 197 ? 2.215 -1.095 1.204 1.00 96.81 197 ILE A O 1
ATOM 1468 N N . ALA A 1 198 ? 0.729 -2.762 0.904 1.00 98.00 198 ALA A N 1
ATOM 1469 C CA . ALA A 1 198 ? 0.640 -2.655 -0.543 1.00 98.00 198 ALA A CA 1
ATOM 1470 C C . ALA A 1 198 ? -0.803 -2.853 -0.993 1.00 98.00 198 ALA A C 1
ATOM 1472 O O . ALA A 1 198 ? -1.440 -3.840 -0.622 1.00 98.00 198 ALA A O 1
ATOM 1473 N N . THR A 1 199 ? -1.287 -1.940 -1.827 1.00 98.56 199 THR A N 1
ATOM 1474 C CA . THR A 1 199 ? -2.717 -1.844 -2.126 1.00 98.56 199 THR A CA 1
ATOM 1475 C C . THR A 1 199 ? -3.014 -2.177 -3.575 1.00 98.56 199 THR A C 1
ATOM 1477 O O . THR A 1 199 ? -2.245 -1.854 -4.486 1.00 98.56 199 THR A O 1
ATOM 1480 N N . ALA A 1 200 ? -4.129 -2.866 -3.775 1.00 98.69 200 ALA A N 1
ATOM 1481 C CA . ALA A 1 200 ? -4.744 -3.129 -5.060 1.00 98.69 200 ALA A CA 1
ATOM 1482 C C . ALA A 1 200 ? -6.240 -2.807 -4.987 1.00 98.69 200 ALA A C 1
ATOM 1484 O O . ALA A 1 200 ? -6.849 -2.866 -3.918 1.00 98.69 200 ALA A O 1
ATOM 1485 N N . ILE A 1 201 ? -6.830 -2.483 -6.131 1.00 98.69 201 ILE A N 1
ATOM 1486 C CA . ILE A 1 201 ? -8.272 -2.267 -6.261 1.00 98.69 201 ILE A CA 1
ATOM 1487 C C . ILE A 1 201 ? -8.839 -3.129 -7.380 1.00 98.69 201 ILE A C 1
ATOM 1489 O O . ILE A 1 201 ? -8.122 -3.469 -8.324 1.00 98.69 201 ILE A O 1
ATOM 1493 N N . GLY A 1 202 ? -10.125 -3.444 -7.295 1.00 98.25 202 GLY A N 1
ATOM 1494 C CA . GLY A 1 202 ? -10.808 -4.249 -8.299 1.00 98.25 202 GLY A CA 1
ATOM 1495 C C . GLY A 1 202 ? -12.283 -4.437 -7.992 1.00 98.25 2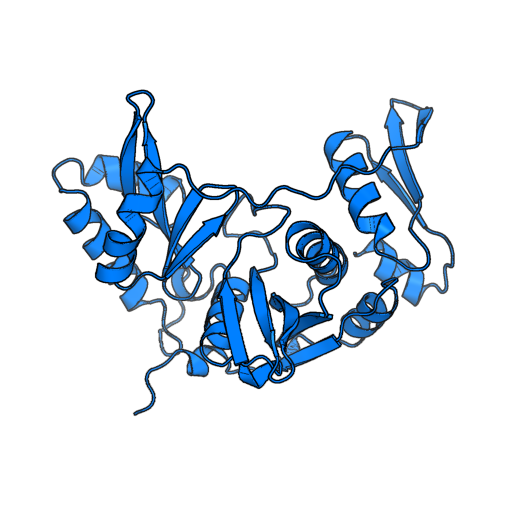02 GLY A C 1
ATOM 1496 O O . GLY A 1 202 ? -12.875 -3.622 -7.283 1.00 98.25 202 GLY A O 1
ATOM 1497 N N . THR A 1 203 ? -12.860 -5.498 -8.543 1.00 98.31 203 THR A N 1
ATOM 1498 C CA . THR A 1 203 ? -14.285 -5.829 -8.422 1.00 98.31 203 THR A CA 1
ATOM 1499 C C . THR A 1 203 ? -14.488 -7.322 -8.162 1.00 98.31 203 THR A C 1
ATOM 1501 O O . THR A 1 203 ? -13.608 -8.132 -8.466 1.00 98.31 203 THR A O 1
ATOM 1504 N N . ASP A 1 204 ? -15.612 -7.689 -7.541 1.00 96.62 204 ASP A N 1
ATOM 1505 C CA . ASP A 1 204 ? -16.059 -9.083 -7.432 1.00 96.62 204 ASP A CA 1
ATOM 1506 C C . ASP A 1 204 ? -16.974 -9.482 -8.600 1.00 96.62 204 ASP A C 1
ATOM 1508 O O . ASP A 1 204 ? -17.248 -8.690 -9.503 1.00 96.62 204 ASP A O 1
ATOM 1512 N N . ALA A 1 205 ? -17.426 -10.740 -8.604 1.00 95.31 205 ALA A N 1
ATOM 1513 C CA . ALA A 1 205 ? -18.260 -11.288 -9.673 1.00 95.31 205 ALA A CA 1
ATOM 1514 C C . ALA A 1 205 ? -19.619 -10.578 -9.795 1.00 95.31 205 ALA A C 1
ATOM 1516 O O . ALA A 1 205 ? -20.222 -10.571 -10.869 1.00 95.31 205 ALA A O 1
ATOM 1517 N N . GLU A 1 206 ? -20.087 -9.969 -8.708 1.00 96.19 206 GLU A N 1
ATOM 1518 C CA . GLU A 1 206 ? -21.302 -9.166 -8.649 1.00 96.19 206 GLU A CA 1
ATOM 1519 C C . GLU A 1 206 ? -21.063 -7.692 -9.033 1.00 96.19 206 GLU A C 1
ATOM 1521 O O . GLU A 1 206 ? -22.021 -6.926 -9.148 1.00 96.19 206 GLU A O 1
ATOM 1526 N N . GLY A 1 207 ? -19.810 -7.297 -9.280 1.00 95.81 207 GLY A N 1
ATOM 1527 C CA . GLY A 1 207 ? -19.421 -5.947 -9.679 1.00 95.81 207 GLY A CA 1
ATOM 1528 C C . GLY A 1 207 ? -19.274 -4.965 -8.517 1.00 95.81 207 GLY A C 1
ATOM 1529 O O . GLY A 1 207 ? -19.207 -3.761 -8.760 1.00 95.81 207 GLY A O 1
ATOM 1530 N N . HIS A 1 208 ? -19.229 -5.436 -7.268 1.00 96.81 208 HIS A N 1
ATOM 1531 C CA . HIS A 1 208 ? -18.958 -4.569 -6.125 1.00 96.81 208 HIS A CA 1
ATOM 1532 C C . HIS A 1 208 ? -17.479 -4.216 -6.060 1.00 96.81 208 HIS A C 1
ATOM 1534 O O . HIS A 1 208 ? -16.619 -5.038 -6.368 1.00 96.81 208 HIS A O 1
ATOM 1540 N N . ASP A 1 209 ? -17.185 -3.002 -5.608 1.00 98.25 209 ASP A N 1
ATOM 1541 C CA . ASP A 1 209 ? -15.821 -2.509 -5.486 1.00 98.25 209 ASP A CA 1
ATOM 1542 C C . ASP A 1 209 ? -15.076 -3.146 -4.307 1.00 98.25 209 ASP A C 1
ATOM 1544 O O . ASP A 1 209 ? -15.605 -3.271 -3.197 1.00 98.25 209 ASP A O 1
ATOM 1548 N N . LEU A 1 210 ? -13.802 -3.477 -4.535 1.00 98.19 210 LEU A N 1
ATOM 1549 C CA . LEU A 1 210 ? -12.880 -3.962 -3.513 1.00 98.19 210 LEU A CA 1
ATOM 1550 C C . LEU A 1 210 ? -11.651 -3.065 -3.417 1.00 98.19 210 LEU A C 1
ATOM 1552 O O . 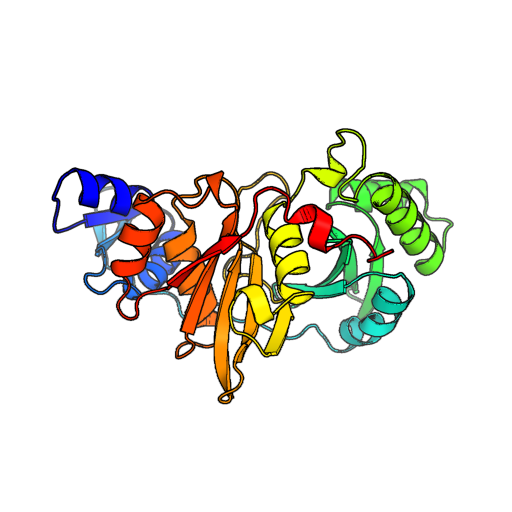LEU A 1 210 ? -11.059 -2.666 -4.424 1.00 98.19 210 LEU A O 1
ATOM 1556 N N . VAL A 1 211 ? -11.213 -2.858 -2.179 1.00 98.81 211 VAL A N 1
ATOM 1557 C CA . VAL A 1 211 ? -9.868 -2.390 -1.847 1.00 98.81 211 VAL A CA 1
ATOM 1558 C C . VAL A 1 211 ? -9.179 -3.515 -1.084 1.00 98.81 211 VAL A C 1
ATOM 1560 O O . VAL A 1 211 ? -9.634 -3.943 -0.024 1.00 98.81 211 VAL A O 1
ATOM 1563 N N . VAL A 1 212 ? -8.086 -4.015 -1.648 1.00 98.88 212 VAL A N 1
ATOM 1564 C CA . VAL A 1 212 ? -7.299 -5.125 -1.112 1.00 98.88 212 VAL A CA 1
ATOM 1565 C C . VAL A 1 212 ? -5.974 -4.574 -0.612 1.00 98.88 212 VAL A C 1
ATOM 1567 O O . VAL A 1 212 ? -5.217 -3.980 -1.379 1.00 98.88 212 VAL A O 1
ATOM 1570 N N . VAL A 1 213 ? -5.675 -4.792 0.664 1.00 98.81 213 VAL A N 1
ATOM 1571 C CA . VAL A 1 213 ? -4.464 -4.286 1.312 1.00 98.81 213 VAL A CA 1
ATOM 1572 C C . VAL A 1 213 ? -3.656 -5.452 1.857 1.00 98.81 213 VAL A C 1
ATOM 1574 O O . VAL A 1 213 ? -4.096 -6.177 2.747 1.00 98.81 213 VAL A O 1
ATOM 1577 N N . CYS A 1 214 ? -2.461 -5.634 1.308 1.00 98.75 214 CYS A N 1
ATOM 1578 C CA . CYS A 1 214 ? -1.536 -6.694 1.681 1.00 98.75 214 CYS A CA 1
ATOM 1579 C C . CYS A 1 214 ? -0.540 -6.192 2.726 1.00 98.75 214 CYS A C 1
ATOM 1581 O O . CYS A 1 214 ? -0.030 -5.074 2.621 1.00 98.75 214 CYS A O 1
ATOM 1583 N N . SER A 1 215 ? -0.213 -7.038 3.700 1.00 97.88 215 SER A N 1
ATOM 1584 C CA . SER A 1 215 ? 0.891 -6.813 4.635 1.00 97.88 215 SER A CA 1
ATOM 1585 C C . SER A 1 215 ? 1.534 -8.141 5.035 1.00 97.88 215 SER A C 1
ATOM 1587 O O . SER A 1 215 ? 1.025 -9.215 4.718 1.00 97.88 215 SER A O 1
ATOM 1589 N N . THR A 1 216 ? 2.686 -8.082 5.693 1.00 96.12 216 THR A N 1
ATOM 1590 C CA . THR A 1 216 ? 3.391 -9.262 6.207 1.00 96.12 216 THR A CA 1
ATOM 1591 C C . THR A 1 216 ? 4.003 -8.941 7.559 1.00 96.12 216 THR A C 1
ATOM 1593 O O . THR A 1 216 ? 4.378 -7.796 7.805 1.00 96.12 216 THR A O 1
ATOM 1596 N N . GLY A 1 217 ? 4.169 -9.953 8.401 1.00 94.00 217 GLY A N 1
ATOM 1597 C CA . GLY A 1 217 ? 4.517 -9.772 9.804 1.00 94.00 217 GLY A CA 1
ATOM 1598 C C . GLY A 1 217 ? 3.385 -9.135 10.615 1.00 94.00 217 GLY A C 1
ATOM 1599 O O . GLY A 1 217 ? 2.284 -8.880 10.124 1.00 94.00 217 GLY A O 1
ATOM 1600 N N . VAL A 1 218 ? 3.661 -8.873 11.892 1.00 91.44 218 VAL A N 1
ATOM 1601 C CA . VAL A 1 218 ? 2.703 -8.230 12.800 1.00 91.44 218 VAL A CA 1
ATOM 1602 C C . VAL A 1 218 ? 2.873 -6.712 12.723 1.00 91.44 218 VAL A C 1
ATOM 1604 O O . VAL A 1 218 ? 3.611 -6.124 13.509 1.00 91.44 218 VAL A O 1
ATOM 1607 N N . TYR A 1 219 ? 2.165 -6.080 11.785 1.00 93.94 219 TYR A N 1
ATOM 1608 C CA . TYR A 1 219 ? 2.178 -4.628 11.585 1.00 93.94 219 TYR A CA 1
ATOM 1609 C C . TYR A 1 219 ? 0.919 -3.972 12.172 1.00 93.94 219 TYR A C 1
ATOM 1611 O O . TYR A 1 219 ? -0.168 -4.021 11.596 1.00 93.94 219 TYR A O 1
ATOM 1619 N N . LEU A 1 220 ? 1.045 -3.338 13.342 1.00 93.12 220 LEU A N 1
ATOM 1620 C CA . LEU A 1 220 ? -0.107 -2.794 14.082 1.00 93.12 220 LEU A CA 1
ATOM 1621 C C . LEU A 1 220 ? -0.790 -1.605 13.392 1.00 93.12 220 LEU A C 1
ATOM 1623 O O . LEU A 1 220 ? -1.935 -1.286 13.717 1.00 93.12 220 LEU A O 1
ATOM 1627 N N . ASP A 1 221 ? -0.110 -0.941 12.458 1.00 95.00 221 ASP A N 1
ATOM 1628 C CA . ASP A 1 221 ? -0.678 0.157 11.674 1.00 95.00 221 ASP A CA 1
ATOM 1629 C C . ASP A 1 221 ? -1.358 -0.306 10.377 1.00 95.00 221 ASP A C 1
ATOM 1631 O O . ASP A 1 221 ? -1.906 0.531 9.663 1.00 95.00 221 ASP A O 1
ATOM 1635 N N . LEU A 1 222 ? -1.438 -1.620 10.125 1.00 97.44 222 LEU A N 1
ATOM 1636 C CA . LEU A 1 222 ? -2.145 -2.191 8.977 1.00 97.44 222 LEU A CA 1
ATOM 1637 C C . LEU A 1 222 ? -3.577 -1.667 8.860 1.00 97.44 222 LEU A C 1
ATOM 1639 O O . LEU A 1 222 ? -3.929 -1.093 7.841 1.00 97.44 222 LEU A O 1
ATOM 1643 N N . VAL A 1 223 ? -4.400 -1.838 9.896 1.00 98.25 223 VAL A N 1
ATOM 1644 C CA . VAL A 1 223 ? -5.826 -1.472 9.849 1.00 98.25 223 VAL A CA 1
ATOM 1645 C C . VAL A 1 223 ? -6.049 0.025 9.589 1.00 98.25 223 VAL A C 1
ATOM 1647 O O . VAL A 1 223 ? -6.781 0.348 8.653 1.00 98.25 223 VAL A O 1
ATOM 1650 N N . PRO A 1 224 ? -5.440 0.963 10.345 1.00 97.62 224 PRO A N 1
ATOM 1651 C CA . PRO A 1 224 ? -5.627 2.383 10.061 1.00 97.62 224 PRO A CA 1
ATOM 1652 C C . PRO A 1 224 ? -5.028 2.808 8.714 1.00 97.62 224 PRO A C 1
ATOM 1654 O O . PRO A 1 224 ? -5.592 3.690 8.077 1.00 97.62 224 PRO A O 1
ATOM 1657 N N . ALA A 1 225 ? -3.923 2.203 8.259 1.00 97.50 225 ALA A N 1
ATOM 1658 C CA . ALA A 1 225 ? -3.369 2.494 6.937 1.00 97.50 225 ALA A CA 1
ATOM 1659 C C . ALA A 1 225 ? -4.268 1.961 5.810 1.00 97.50 225 ALA A C 1
ATOM 1661 O O . ALA A 1 225 ? -4.520 2.667 4.843 1.00 97.50 225 ALA A O 1
ATOM 1662 N N . ALA A 1 226 ? -4.819 0.758 5.964 1.00 98.50 226 ALA A N 1
ATOM 1663 C CA . ALA A 1 226 ? -5.726 0.147 5.001 1.00 98.50 226 ALA A CA 1
ATOM 1664 C C . ALA A 1 226 ? -7.046 0.920 4.868 1.00 98.50 226 ALA A C 1
ATOM 1666 O O . ALA A 1 226 ? -7.565 1.089 3.768 1.00 98.50 226 ALA A O 1
ATOM 1667 N N . ALA A 1 227 ? -7.576 1.425 5.985 1.00 98.50 227 ALA A N 1
ATOM 1668 C CA . ALA A 1 227 ? -8.747 2.291 5.971 1.00 98.50 227 ALA A CA 1
ATOM 1669 C C . ALA A 1 227 ? -8.469 3.626 5.259 1.00 98.50 227 ALA A C 1
ATOM 1671 O O . ALA A 1 227 ? -9.335 4.120 4.542 1.00 98.50 227 ALA A O 1
ATOM 1672 N N . ASP A 1 228 ? -7.262 4.178 5.416 1.00 98.00 228 ASP A N 1
ATOM 1673 C CA . ASP A 1 228 ? -6.811 5.376 4.697 1.00 98.00 228 ASP A CA 1
ATOM 1674 C C . ASP A 1 228 ? -6.730 5.121 3.184 1.00 98.00 228 ASP A C 1
ATOM 1676 O O . ASP A 1 228 ? -7.216 5.918 2.388 1.00 98.00 228 ASP A O 1
ATOM 1680 N N . ASP A 1 229 ? -6.192 3.968 2.780 1.00 98.44 229 ASP A N 1
ATOM 1681 C CA . ASP A 1 229 ? -6.137 3.557 1.376 1.00 98.44 229 ASP A CA 1
ATOM 1682 C C . ASP A 1 229 ? -7.543 3.336 0.791 1.00 98.44 229 ASP A C 1
ATOM 1684 O O . ASP A 1 229 ? -7.799 3.742 -0.343 1.00 98.44 229 ASP A O 1
ATOM 1688 N N . ARG A 1 230 ? -8.495 2.788 1.564 1.00 98.56 230 ARG A N 1
ATOM 1689 C CA . ARG A 1 230 ? -9.909 2.735 1.150 1.00 98.56 230 ARG A CA 1
ATOM 1690 C C . ARG A 1 230 ? -10.468 4.136 0.899 1.00 98.56 230 ARG A C 1
ATOM 1692 O O . ARG A 1 230 ? -11.066 4.357 -0.149 1.00 98.56 230 ARG A O 1
ATOM 1699 N N . LEU A 1 231 ? -10.248 5.078 1.819 1.00 97.75 231 LEU A N 1
ATOM 1700 C CA . LEU A 1 231 ? -10.709 6.466 1.676 1.00 97.75 231 LEU A CA 1
ATOM 1701 C C . LEU A 1 231 ? -10.100 7.174 0.459 1.00 97.75 231 LEU A C 1
ATOM 1703 O O . LEU A 1 231 ? -10.778 7.975 -0.177 1.00 97.75 231 LEU A O 1
ATOM 1707 N N . THR A 1 232 ? -8.838 6.894 0.143 1.00 97.38 232 THR A N 1
ATOM 1708 C CA . THR A 1 232 ? -8.141 7.463 -1.018 1.00 97.38 232 THR A CA 1
ATOM 1709 C C . THR A 1 232 ? -8.691 6.929 -2.335 1.00 97.38 232 THR A C 1
ATOM 1711 O O . THR A 1 232 ? -8.919 7.699 -3.265 1.00 97.38 232 THR A O 1
ATOM 1714 N N . HIS A 1 233 ? -8.910 5.615 -2.423 1.00 97.25 233 HIS A N 1
ATOM 1715 C CA . HIS A 1 233 ? -9.176 4.963 -3.704 1.00 97.25 233 HIS A CA 1
ATOM 1716 C C . HIS A 1 233 ? -10.660 4.772 -3.996 1.00 97.25 233 HIS A C 1
ATOM 1718 O O . HIS A 1 233 ? -11.120 5.125 -5.081 1.00 97.25 233 HIS A O 1
ATOM 1724 N N . ARG A 1 234 ? -11.401 4.172 -3.058 1.00 96.94 234 ARG A N 1
ATOM 1725 C CA . ARG A 1 234 ? -12.829 3.838 -3.191 1.00 96.94 234 ARG A CA 1
ATOM 1726 C C . ARG A 1 234 ? -13.487 3.814 -1.801 1.00 96.94 234 ARG A C 1
ATOM 1728 O O . ARG A 1 234 ? -13.526 2.752 -1.180 1.00 96.94 234 ARG A O 1
ATOM 1735 N N . PRO A 1 235 ? -13.991 4.958 -1.295 1.00 96.62 235 PRO A N 1
ATOM 1736 C CA . PRO A 1 235 ? -14.482 5.086 0.082 1.00 96.62 235 PRO A CA 1
ATOM 1737 C C . PRO A 1 235 ? -15.558 4.071 0.485 1.00 96.62 235 PRO A C 1
ATOM 1739 O O . PRO A 1 235 ? -15.568 3.628 1.631 1.00 96.62 235 PRO A O 1
ATOM 1742 N N . ASP A 1 236 ? -16.408 3.682 -0.467 1.00 96.75 236 ASP A N 1
ATOM 1743 C CA . ASP A 1 236 ? -17.542 2.774 -0.256 1.00 96.75 236 ASP A CA 1
ATOM 1744 C C . ASP A 1 236 ? -17.216 1.301 -0.584 1.00 96.75 236 ASP A C 1
ATOM 1746 O O . ASP A 1 236 ? -18.097 0.443 -0.560 1.00 96.75 236 ASP A O 1
ATOM 1750 N N . ALA A 1 237 ? -15.961 0.991 -0.927 1.00 98.06 237 ALA A N 1
ATOM 1751 C CA . ALA A 1 237 ? -15.552 -0.359 -1.302 1.00 98.06 237 ALA A CA 1
ATOM 1752 C C . ALA A 1 237 ? -15.400 -1.289 -0.094 1.00 98.06 237 ALA A C 1
ATOM 1754 O O . ALA A 1 237 ? -14.970 -0.887 0.994 1.00 98.06 237 ALA A O 1
ATOM 1755 N N . ARG A 1 238 ? -15.620 -2.586 -0.330 1.00 98.31 238 ARG A N 1
ATOM 1756 C CA . ARG A 1 238 ? -15.294 -3.629 0.646 1.00 98.31 238 ARG A CA 1
ATOM 1757 C C . ARG A 1 238 ? -13.784 -3.644 0.887 1.00 98.31 238 ARG A C 1
ATOM 1759 O O . ARG A 1 238 ? -13.003 -3.790 -0.055 1.00 98.31 238 ARG A O 1
ATOM 1766 N N . LEU A 1 239 ? -13.372 -3.533 2.151 1.00 98.81 239 LEU A N 1
ATOM 1767 C CA . LEU A 1 239 ? -11.962 -3.593 2.540 1.00 98.81 239 LEU A CA 1
ATOM 1768 C C . LEU A 1 239 ? -11.552 -5.027 2.892 1.00 98.81 239 LEU A C 1
ATOM 1770 O O . LEU A 1 239 ? -12.107 -5.636 3.811 1.00 98.81 239 LEU A O 1
ATOM 1774 N N . VAL A 1 240 ? -10.545 -5.548 2.192 1.00 98.81 240 VAL A N 1
ATOM 1775 C CA . VAL A 1 240 ? -9.971 -6.878 2.427 1.00 98.81 240 VAL A CA 1
ATOM 1776 C C . VAL A 1 240 ? -8.507 -6.746 2.837 1.00 98.81 240 VAL A C 1
ATOM 1778 O O . VAL A 1 240 ? -7.695 -6.195 2.096 1.00 98.81 240 VAL A O 1
ATOM 1781 N N . LEU A 1 241 ? -8.156 -7.268 4.011 1.00 98.81 241 LEU A N 1
ATOM 1782 C CA . LEU A 1 241 ? -6.785 -7.322 4.515 1.00 98.81 241 LEU A CA 1
ATOM 1783 C C . LEU A 1 241 ? -6.198 -8.699 4.219 1.00 98.81 241 LEU A C 1
ATOM 1785 O O . LEU A 1 241 ? -6.735 -9.700 4.691 1.00 98.81 241 LEU A O 1
ATOM 1789 N N . VAL A 1 242 ? -5.103 -8.757 3.466 1.00 98.81 242 VAL A N 1
ATOM 1790 C CA . VAL A 1 242 ? -4.463 -10.018 3.073 1.00 98.81 242 VAL A CA 1
ATOM 1791 C C . VAL A 1 242 ? -3.148 -10.196 3.808 1.00 98.81 242 VAL A C 1
ATOM 1793 O O . VAL A 1 242 ? -2.279 -9.320 3.772 1.00 98.81 242 VAL A O 1
ATOM 1796 N N . LEU A 1 243 ? -3.007 -11.346 4.460 1.00 98.50 243 LEU A N 1
ATOM 1797 C CA . LEU A 1 243 ? -1.854 -11.697 5.280 1.00 98.50 243 LEU A CA 1
ATOM 1798 C C . LEU A 1 243 ? -1.434 -13.144 5.014 1.00 98.50 243 LEU A C 1
ATOM 1800 O O . LEU A 1 243 ? -2.299 -13.989 4.783 1.00 98.50 243 LEU A O 1
ATOM 1804 N N . PRO A 1 244 ? -0.140 -13.478 5.119 1.00 98.25 244 PRO A N 1
ATOM 1805 C CA . PRO A 1 244 ? 0.279 -14.866 5.278 1.00 98.25 244 PRO A CA 1
ATOM 1806 C C . PRO A 1 244 ? -0.369 -15.482 6.524 1.00 98.25 244 PRO A C 1
ATOM 1808 O O . PRO A 1 244 ? -0.563 -14.794 7.530 1.00 98.25 244 PRO A O 1
ATOM 1811 N N . GLN A 1 245 ? -0.674 -16.777 6.490 1.00 97.62 245 GLN A N 1
ATOM 1812 C CA . GLN A 1 245 ? -1.394 -17.459 7.566 1.00 97.62 245 GLN A CA 1
ATOM 1813 C C . GLN A 1 245 ? -0.719 -17.300 8.933 1.00 97.62 245 GLN A C 1
ATOM 1815 O O . GLN A 1 245 ? -1.404 -17.060 9.927 1.00 97.62 245 GLN A O 1
ATOM 1820 N N . ARG A 1 246 ? 0.617 -17.357 8.998 1.00 96.81 246 ARG A N 1
ATOM 1821 C CA . ARG A 1 246 ? 1.359 -17.141 10.254 1.00 96.81 246 ARG A CA 1
ATOM 1822 C C . ARG A 1 246 ? 1.268 -15.713 10.806 1.00 96.81 246 ARG A C 1
ATOM 1824 O O . ARG A 1 246 ? 1.500 -15.511 11.995 1.00 96.81 246 ARG A O 1
ATOM 1831 N N . ASP A 1 247 ? 0.966 -14.741 9.949 1.00 97.31 247 ASP A N 1
ATOM 1832 C CA . ASP A 1 247 ? 0.903 -13.316 10.286 1.00 97.31 247 ASP A CA 1
ATOM 1833 C C . ASP A 1 247 ? -0.535 -12.876 10.633 1.00 97.31 247 ASP A C 1
ATOM 1835 O O . ASP A 1 247 ? -0.736 -11.825 11.246 1.00 97.31 247 ASP A O 1
ATOM 1839 N N . ALA A 1 248 ? -1.542 -13.688 10.287 1.00 95.19 248 ALA A N 1
ATOM 1840 C CA . ALA A 1 248 ? -2.962 -13.465 10.563 1.00 95.19 248 ALA A CA 1
ATOM 1841 C C . ALA A 1 248 ? -3.316 -13.692 12.049 1.00 95.19 248 ALA A C 1
ATOM 1843 O O . ALA A 1 248 ? -4.073 -14.589 12.421 1.00 95.19 248 ALA A O 1
ATOM 1844 N N . VAL A 1 249 ? -2.743 -12.866 12.924 1.00 95.25 249 VAL A N 1
ATOM 1845 C CA . VAL A 1 249 ? -2.954 -12.921 14.375 1.00 95.25 249 VAL A CA 1
ATOM 1846 C C . VAL A 1 249 ? -4.318 -12.335 14.788 1.00 95.25 249 VAL A C 1
ATOM 1848 O O . VAL A 1 249 ? -4.788 -11.385 14.154 1.00 95.25 249 VAL A O 1
ATOM 1851 N N . PRO A 1 250 ? -4.943 -12.818 15.886 1.00 95.50 250 PRO A N 1
ATOM 1852 C CA . PRO A 1 250 ? -6.291 -12.395 16.294 1.00 95.50 250 PRO A CA 1
ATOM 1853 C C . PRO A 1 250 ? -6.471 -10.882 16.453 1.00 95.50 250 PRO A C 1
ATOM 1855 O O . PRO A 1 250 ? -7.478 -10.333 16.015 1.00 95.50 250 PRO A O 1
ATOM 1858 N N . ILE A 1 251 ? -5.454 -10.193 16.985 1.00 95.19 251 ILE A N 1
ATOM 1859 C CA . ILE A 1 251 ? -5.503 -8.740 17.203 1.00 95.19 251 ILE A CA 1
ATOM 1860 C C . ILE A 1 251 ? -5.764 -7.956 15.909 1.00 95.19 251 ILE A C 1
ATOM 1862 O O . ILE A 1 251 ? -6.366 -6.886 15.951 1.00 95.19 251 ILE A O 1
ATOM 1866 N N . THR A 1 252 ? -5.356 -8.475 14.748 1.00 95.50 252 THR A N 1
ATOM 1867 C CA . THR A 1 252 ? -5.622 -7.817 13.466 1.00 95.50 252 THR A CA 1
ATOM 1868 C C . THR A 1 252 ? -7.107 -7.857 13.115 1.00 95.50 252 THR A C 1
ATOM 1870 O O . THR A 1 252 ? -7.655 -6.841 12.691 1.00 95.50 252 THR A O 1
ATOM 1873 N N . ALA A 1 253 ? -7.771 -8.997 13.331 1.00 95.94 253 ALA A N 1
ATOM 1874 C CA . ALA A 1 253 ? -9.213 -9.129 13.125 1.00 95.94 253 ALA A CA 1
ATOM 1875 C C . ALA A 1 253 ? -10.003 -8.282 14.136 1.00 95.94 253 ALA A C 1
ATOM 1877 O O . ALA A 1 253 ? -10.958 -7.601 13.758 1.00 95.94 253 ALA A O 1
ATOM 1878 N N . ASP A 1 254 ? -9.551 -8.243 15.394 1.00 96.38 254 ASP A N 1
ATOM 1879 C CA . ASP A 1 254 ? -10.151 -7.395 16.426 1.00 96.38 254 ASP A CA 1
ATOM 1880 C C . ASP A 1 254 ? -10.087 -5.916 16.020 1.00 96.38 254 ASP A C 1
ATOM 1882 O O . ASP A 1 254 ? -11.109 -5.229 16.019 1.00 96.38 254 ASP A O 1
ATOM 1886 N N . LEU A 1 255 ? -8.916 -5.430 15.591 1.00 97.00 255 LEU A N 1
ATOM 1887 C CA . LEU A 1 255 ? -8.741 -4.057 15.110 1.00 97.00 255 LEU A CA 1
ATOM 1888 C C . LEU A 1 255 ? -9.583 -3.768 13.858 1.00 97.00 255 LEU A C 1
ATOM 1890 O O . LEU A 1 255 ? -10.195 -2.704 13.777 1.00 97.00 255 LEU A O 1
ATOM 1894 N N . ALA A 1 256 ? -9.648 -4.699 12.903 1.00 98.00 256 ALA A N 1
ATOM 1895 C CA . ALA A 1 256 ? -10.452 -4.560 11.687 1.00 98.00 256 ALA A CA 1
ATOM 1896 C C . ALA A 1 256 ? -11.953 -4.399 11.991 1.00 98.00 256 ALA A C 1
ATOM 1898 O O . ALA A 1 256 ? -12.640 -3.630 11.317 1.00 98.00 256 ALA A O 1
ATOM 1899 N N . SER A 1 257 ? -12.451 -5.054 13.046 1.00 97.56 257 SER A N 1
ATOM 1900 C CA . SER A 1 257 ? -13.847 -4.953 13.504 1.00 97.56 257 SER A CA 1
ATOM 1901 C C . SER A 1 257 ? -14.209 -3.609 14.163 1.00 97.56 257 SER A C 1
ATOM 1903 O O . SER A 1 257 ? -15.392 -3.288 14.356 1.00 97.56 257 SER A O 1
ATOM 1905 N N . LEU A 1 258 ? -13.200 -2.806 14.527 1.00 96.75 258 LEU A N 1
ATOM 1906 C CA . LEU A 1 258 ? -13.394 -1.475 15.106 1.00 96.75 258 LEU A CA 1
ATOM 1907 C C . LEU A 1 258 ? -13.691 -0.397 14.060 1.00 96.75 258 LEU A C 1
ATOM 1909 O O . LEU A 1 258 ? -14.148 0.688 14.433 1.00 96.75 258 LEU A O 1
ATOM 1913 N N . LEU A 1 259 ? -13.435 -0.665 12.777 1.00 98.25 259 LEU A N 1
ATOM 1914 C CA . LEU A 1 259 ? -13.793 0.254 11.700 1.00 98.25 259 LEU A CA 1
ATOM 1915 C C . LEU A 1 259 ? -15.314 0.482 11.667 1.00 98.25 259 LEU A C 1
ATOM 1917 O O . LEU A 1 259 ? -16.098 -0.385 12.064 1.00 98.25 259 LEU A O 1
ATOM 1921 N N . ALA A 1 260 ? -15.730 1.668 11.217 1.00 98.00 260 ALA A N 1
ATOM 1922 C CA . ALA A 1 260 ? -17.145 1.990 11.025 1.00 98.00 260 ALA A CA 1
ATOM 1923 C C . ALA A 1 260 ? -17.787 1.046 9.996 1.00 98.00 260 ALA A C 1
ATOM 1925 O O . ALA A 1 260 ? -18.863 0.509 10.246 1.00 98.00 260 ALA A O 1
ATOM 1926 N N . ASP A 1 261 ? -17.061 0.790 8.906 1.00 97.88 261 ASP A N 1
ATOM 1927 C CA . ASP A 1 261 ? -17.299 -0.317 7.984 1.00 97.88 261 ASP A CA 1
ATOM 1928 C C . ASP A 1 261 ? -16.168 -1.357 8.139 1.00 97.88 261 ASP A C 1
ATOM 1930 O O . ASP A 1 261 ? -15.033 -1.068 7.717 1.00 97.88 261 ASP A O 1
ATOM 1934 N N . PRO A 1 262 ? -16.426 -2.498 8.815 1.00 98.19 262 PRO A N 1
ATOM 1935 C CA . PRO A 1 262 ? -15.427 -3.518 9.130 1.00 98.19 262 PRO A CA 1
ATOM 1936 C C . PRO A 1 262 ? -14.707 -4.089 7.908 1.00 98.19 262 PRO A C 1
ATOM 1938 O O . PRO A 1 262 ? -15.310 -4.346 6.870 1.00 98.19 262 PRO A O 1
ATOM 1941 N N . ALA A 1 263 ? -13.414 -4.371 8.063 1.00 98.44 263 ALA A N 1
ATOM 1942 C CA . ALA A 1 263 ? -12.644 -5.077 7.043 1.00 98.44 263 ALA A CA 1
ATOM 1943 C C . ALA A 1 263 ? -12.664 -6.596 7.269 1.00 98.44 263 ALA A C 1
ATOM 1945 O O . ALA A 1 263 ? -12.617 -7.065 8.409 1.00 98.44 263 ALA A O 1
ATOM 1946 N N . SER A 1 264 ? -12.661 -7.374 6.186 1.00 98.06 264 SER A N 1
ATOM 1947 C CA . SER A 1 264 ? -12.444 -8.824 6.249 1.00 98.06 264 SER A CA 1
ATOM 1948 C C . SER A 1 264 ? -10.953 -9.147 6.217 1.00 98.06 264 SER A C 1
ATOM 1950 O O . SER A 1 264 ? -10.222 -8.562 5.419 1.00 98.06 264 SER A O 1
ATOM 1952 N N . VAL A 1 265 ? -10.507 -10.114 7.019 1.00 98.31 265 VAL A N 1
ATOM 1953 C CA . VAL A 1 265 ? -9.128 -10.623 6.977 1.00 98.31 265 VAL A CA 1
ATOM 1954 C C . VAL A 1 265 ? -9.100 -11.938 6.203 1.00 98.31 265 VAL A C 1
ATOM 1956 O O . VAL A 1 265 ? -9.830 -12.868 6.540 1.00 98.31 265 VAL A O 1
ATOM 1959 N N . VAL A 1 266 ? -8.245 -12.017 5.187 1.00 98.50 266 VAL A N 1
ATOM 1960 C CA . VAL A 1 266 ? -7.988 -13.220 4.391 1.00 98.50 266 VAL A CA 1
ATOM 1961 C C . VAL A 1 266 ? -6.560 -13.683 4.656 1.00 98.50 266 VAL A C 1
ATOM 1963 O O . VAL A 1 266 ? -5.596 -12.960 4.399 1.00 98.50 266 VAL A O 1
ATOM 1966 N N . ALA A 1 267 ? -6.436 -14.901 5.177 1.00 98.12 267 ALA A N 1
ATOM 1967 C CA . ALA A 1 267 ? -5.160 -15.579 5.334 1.00 98.12 267 ALA A CA 1
ATOM 1968 C C . ALA A 1 267 ? -4.842 -16.374 4.061 1.00 98.12 267 ALA A C 1
ATOM 1970 O O . ALA A 1 267 ? -5.655 -17.192 3.636 1.00 98.12 267 ALA A O 1
ATOM 1971 N N . VAL A 1 268 ? -3.668 -16.147 3.475 1.00 98.00 268 VAL A N 1
ATOM 1972 C CA . VAL A 1 268 ? -3.126 -16.961 2.375 1.00 98.00 268 VAL A CA 1
ATOM 1973 C C . VAL A 1 268 ? -2.032 -17.890 2.889 1.00 98.00 268 VAL A C 1
ATOM 1975 O O . VAL A 1 268 ? -1.404 -17.604 3.912 1.00 98.00 268 VAL A O 1
ATOM 1978 N N . ASP A 1 269 ? -1.778 -18.979 2.168 1.00 97.44 269 ASP A N 1
ATOM 1979 C CA . ASP A 1 269 ? -0.751 -19.949 2.544 1.00 97.44 269 ASP A CA 1
ATOM 1980 C C . ASP A 1 269 ? 0.636 -19.296 2.696 1.00 97.44 269 ASP A C 1
ATOM 1982 O O . ASP A 1 269 ? 1.003 -18.340 2.006 1.00 97.44 269 ASP A O 1
ATOM 1986 N N . ASP A 1 270 ? 1.436 -19.803 3.636 1.00 96.62 270 ASP A N 1
ATOM 1987 C CA . ASP A 1 270 ? 2.740 -19.224 3.993 1.00 96.62 270 ASP A CA 1
ATOM 1988 C C . ASP A 1 270 ? 3.791 -19.298 2.870 1.00 96.62 270 ASP A C 1
ATOM 1990 O O . ASP A 1 270 ? 4.819 -18.605 2.931 1.00 96.62 270 ASP A O 1
ATOM 1994 N N . ASP A 1 271 ? 3.533 -20.125 1.859 1.00 95.38 271 ASP A N 1
ATOM 1995 C CA . ASP A 1 271 ? 4.314 -20.309 0.642 1.00 95.38 271 ASP A CA 1
ATOM 1996 C C . ASP A 1 271 ? 3.802 -19.461 -0.536 1.00 95.38 271 ASP A C 1
ATOM 1998 O O . ASP A 1 271 ? 4.250 -19.666 -1.661 1.00 95.38 271 ASP A O 1
ATOM 2002 N N . TRP A 1 272 ? 2.970 -18.441 -0.281 1.00 96.25 272 TRP A N 1
ATOM 2003 C CA . TRP A 1 272 ? 2.385 -17.511 -1.262 1.00 96.25 272 TRP A CA 1
ATOM 2004 C C . TRP A 1 272 ? 3.342 -16.964 -2.336 1.00 96.25 272 TRP A C 1
ATOM 2006 O O . TRP A 1 272 ? 2.900 -16.563 -3.407 1.00 96.25 272 TRP A O 1
ATOM 2016 N N . ARG A 1 273 ? 4.661 -16.938 -2.098 1.00 95.88 273 ARG A N 1
ATOM 2017 C CA . ARG A 1 273 ? 5.651 -16.568 -3.130 1.00 95.88 273 ARG A CA 1
ATOM 2018 C C . ARG A 1 273 ? 5.667 -17.550 -4.303 1.00 95.88 273 ARG A C 1
ATOM 2020 O O . ARG A 1 273 ? 5.949 -17.143 -5.423 1.00 95.88 273 ARG A O 1
ATOM 2027 N N . LEU A 1 274 ? 5.365 -18.826 -4.069 1.00 96.06 274 LEU A N 1
ATOM 2028 C CA . LEU A 1 274 ? 5.274 -19.841 -5.118 1.00 96.06 274 LEU A CA 1
ATOM 2029 C C . LEU A 1 274 ? 4.121 -19.566 -6.091 1.00 96.06 274 LEU A C 1
ATOM 2031 O O . LEU A 1 274 ? 4.191 -20.014 -7.229 1.00 96.06 274 LEU A O 1
ATOM 2035 N N . LEU A 1 275 ? 3.117 -18.777 -5.690 1.00 94.69 275 LEU A N 1
ATOM 2036 C CA . LEU A 1 275 ? 2.007 -18.372 -6.561 1.00 94.69 275 LEU A CA 1
ATOM 2037 C C . LEU A 1 275 ? 2.450 -17.472 -7.722 1.00 94.69 275 LEU A C 1
ATOM 2039 O O . LEU A 1 275 ? 1.722 -17.349 -8.700 1.00 94.69 275 LEU A O 1
ATOM 2043 N N . THR A 1 276 ? 3.623 -16.835 -7.620 1.00 92.56 276 THR A N 1
ATOM 2044 C CA . THR A 1 276 ? 4.193 -16.004 -8.696 1.00 92.56 276 THR A CA 1
ATOM 2045 C C . THR A 1 276 ? 5.163 -16.765 -9.599 1.00 92.56 276 THR A C 1
ATOM 2047 O O . THR A 1 276 ? 5.758 -16.177 -10.498 1.00 92.56 276 THR A O 1
ATOM 2050 N N . GLU A 1 277 ? 5.384 -18.056 -9.347 1.00 88.62 277 GLU A N 1
ATOM 2051 C CA . GLU A 1 277 ? 6.204 -18.893 -10.221 1.00 88.62 277 GLU A CA 1
ATOM 2052 C C . GLU A 1 277 ? 5.357 -19.399 -11.402 1.00 88.62 277 GLU A C 1
ATOM 2054 O O . GLU A 1 277 ? 4.168 -19.677 -11.230 1.00 88.62 277 GLU A O 1
ATOM 2059 N N . PRO A 1 278 ? 5.947 -19.580 -12.597 1.00 75.69 278 PRO A N 1
ATOM 2060 C CA . PRO A 1 278 ? 5.242 -20.193 -13.715 1.00 75.69 278 PRO A CA 1
ATOM 2061 C C . PRO A 1 278 ? 4.719 -21.583 -13.330 1.00 75.69 278 PRO A C 1
ATOM 2063 O O . PRO A 1 278 ? 5.476 -22.419 -12.822 1.00 75.69 278 PRO A O 1
ATOM 2066 N N . GLN A 1 279 ? 3.437 -21.842 -13.594 1.00 61.72 279 GLN A N 1
ATOM 2067 C CA . GLN A 1 279 ? 2.886 -23.192 -13.491 1.00 61.72 279 GLN A CA 1
ATOM 2068 C C . GLN A 1 279 ? 3.533 -24.051 -14.584 1.00 61.72 279 GLN A C 1
ATOM 2070 O O . GLN A 1 279 ? 3.569 -23.651 -15.748 1.00 61.72 279 GLN A O 1
ATOM 2075 N N . THR A 1 280 ? 4.135 -25.169 -14.177 1.00 48.34 280 THR A N 1
ATOM 2076 C CA . THR A 1 280 ? 4.870 -26.082 -15.069 1.00 48.34 280 THR A CA 1
ATOM 2077 C C . THR A 1 280 ? 3.921 -27.013 -15.805 1.00 48.34 280 THR A C 1
ATOM 2079 O O . THR A 1 280 ? 2.912 -27.416 -15.184 1.00 48.34 280 THR A O 1
#

pLDDT: mean 93.18, std 7.99, range [48.34, 98.88]

Radius of gyration: 19.94 Å; chains: 1; bounding box: 50×50×52 Å

Foldseek 3Di:
DVQVLVCVVVVNPAAEAEAQDLVVQLQLQQLQVQFPRRHFGWHDDPHDTDGHHHDAQFAQDAADPLQVVCCVVLVVLVFAFEGAPNWTFTDDLQFTQWTWDQDPVRHIAIQGHGDDVRSVVLCVVPVVDDRSVSNNVSSVVLVQACALPHDDDPSVVWPVQSNLVVLCQLVVVLQQFPHKDWYHFSDHDPDRPDFDKTWIWGAHPVGAIEIEIGGEAADPCRQSRQQSRCSRPPNPGAYEYEYAPVRPDPSVQVSQVRGPRRHHYGHDHNSSSCSPPDDD